Protein AF-A0A8X6HII5-F1 (afdb_monomer)

Mean predicted aligned error: 8.1 Å

pLDDT: mean 91.62, std 7.41, range [48.12, 97.88]

Sequence (306 aa):
MTSSKFKTIFLSLFEYYTPKIVLIKNIKVGILNRFVQLAIISYIIGYAIIYNKGYQDFSPIESSVTTKVKGVVFTNYSKNEFNDLVPDIDVYQRIWDTADYVVPPSENNAFFVVTNIVITSNQTQGKCPEDLTVPGAKCISNIDCQQGLPLITGNGVLTGNCVKSDVNTSVKVCEIRGWCPVERDVNPLKNNKPLLSATKKFTVLIKNFVDFPKFKIRRRNIPNFKDPNYLKRCNYHPVNNPLCPIFVLEDIVPGNYEEIAVKGATVAIVIDWQCNFDLSESKCYPTYSFRRLDENSLISPGLNFR

InterPro domains:
  IPR001429 P2X purinoreceptor [PR01307] (94-102)
  IPR001429 P2X purinoreceptor [PR01307] (172-183)
  IPR001429 P2X purinoreceptor [PR01307] (257-269)
  IPR001429 P2X purinoreceptor [PR01307] (301-306)
  IPR001429 P2X purinoreceptor [TIGR00863] (2-306)
  IPR027309 P2X purinoreceptor extracellular domain superfamily [G3DSA:2.60.490.10] (59-306)
  IPR059116 ATP P2X receptor-like [PF00864] (14-306)
  IPR059116 ATP P2X receptor-like [PTHR10125] (6-306)

Radius of gyration: 34.74 Å; Cα contacts (8 Å, |Δi|>4): 492; chains: 1; bounding box: 70×56×108 Å

Nearest PDB structures (foldseek):
  5f1c-assembly1_A  TM=9.682E-01  e=8.179E-33  Amblyomma maculatum
  4dw1-assembly1_A  TM=9.239E-01  e=6.047E-27  Danio rerio
  8jv5-assembly1_C  TM=9.047E-01  e=4.496E-27  Danio rerio
  9b73-assembly1_A  TM=9.095E-01  e=9.890E-25  Homo sapiens
  9ik1-assembly1_B  TM=8.698E-01  e=6.649E-23  Homo sapiens

Foldseek 3Di:
DPPVVVVVVVVVVVDDDDDDDDDDPDPVVVVVVVVVVVVVVCCCVVPVCPVVVVVDDAFDKDKFKWKDKWDKDAQDDDPVFFDPQQPDCVVLGGMDTLVRQWPPNTDGLDTGGQQADFDDPDWDFDKDQKDPVQPQFFDDALVSFDAQPARPPTFAGFHSGWAADPRHRVTITTIGGHTPPDTDPDGGGPPLFGSNNVLQQMKMQMWMKMARPVVRDIDILQQPPDDPCCLVPDEDDVPPHQSHRIYRNNVQDPDDPGNCSSQAFDKDKDWDFDDDVVDDPNPTHTGIDMDTPDDCDPPSRHDDDD

Secondary structure (DSSP, 8-state):
--HHHHHHHHHHTT------------HHHHHHHHHHHHHHHHIIIIIIIIIT-TTS-----EEEEEEEEE--EE----GGGB-TT-S-SGGGSSEE-HHHHSSSS-BTTB----SS----TT-EEEEEEPPTTSTT-B-SSGGGS-TT-B-TTSSEEEEEEEEE-SS-TTSEEEEEEEEESPP--S-SBSTT--TTGGGGG-EEEEEEEEEETTTTEEEESS-TTS-TTHHHH---BTTTBTT--EEEHHHHS-S-HHHHHHH---EEEEEE----TTS-GGG---EEEEEE-S---SSS-S----

Solvent-accessible surface area (backbone atoms only — not comparable to full-atom values): 18404 Å² total; per-residue (Å²): 134,63,70,65,56,54,52,53,54,56,50,59,74,71,63,80,92,73,85,89,82,82,86,80,94,46,70,70,63,50,52,51,52,52,50,52,50,50,52,52,49,47,43,46,49,51,44,46,33,59,70,68,40,61,82,58,87,86,61,69,76,48,76,49,56,49,75,47,71,49,57,72,45,70,36,85,73,61,77,86,46,38,33,89,84,59,89,66,65,69,81,63,54,40,78,44,41,54,83,74,35,25,65,63,87,75,49,87,81,51,80,43,73,61,27,47,77,79,85,71,78,85,58,40,85,42,73,36,47,41,58,81,85,34,88,82,24,63,33,93,43,39,82,68,26,54,59,74,43,66,43,91,86,52,76,34,27,27,64,30,42,50,36,60,27,90,89,46,75,92,43,37,11,24,25,21,43,31,57,22,68,61,74,73,96,55,68,56,34,51,91,73,45,27,70,40,63,68,51,44,75,19,35,35,37,53,49,42,39,38,36,28,69,82,78,72,46,76,50,53,55,72,63,86,91,56,60,93,64,44,81,78,73,51,54,46,33,89,81,90,28,56,65,38,53,27,38,42,45,47,82,55,46,82,71,64,59,60,68,38,29,51,48,28,72,47,70,46,80,45,78,44,75,84,63,61,76,93,46,65,70,91,73,59,60,58,47,80,49,64,42,67,72,61,66,87,43,95,72,76,54,45,49,86,87,134

Structure (mmCIF, N/CA/C/O backbone):
data_AF-A0A8X6HII5-F1
#
_entry.id   AF-A0A8X6HII5-F1
#
loop_
_atom_site.group_PDB
_atom_site.id
_atom_site.type_symbol
_atom_site.label_atom_id
_atom_site.label_alt_id
_atom_site.label_comp_id
_atom_site.label_asym_id
_atom_site.label_entity_id
_atom_site.label_seq_id
_atom_site.pdbx_PDB_ins_code
_atom_site.Cartn_x
_atom_site.Cartn_y
_atom_site.Cartn_z
_atom_site.occupancy
_atom_site.B_iso_or_equiv
_atom_site.auth_seq_id
_atom_site.auth_comp_id
_atom_site.auth_asym_id
_atom_site.auth_atom_id
_atom_site.pdbx_PDB_model_num
ATOM 1 N N . MET A 1 1 ? -4.052 -41.306 79.353 1.00 48.12 1 MET A N 1
ATOM 2 C CA . MET A 1 1 ? -3.467 -39.969 79.060 1.00 48.12 1 MET A CA 1
ATOM 3 C C . MET A 1 1 ? -3.543 -39.560 77.571 1.00 48.12 1 MET A C 1
ATOM 5 O O . MET A 1 1 ? -2.835 -38.647 77.167 1.00 48.12 1 MET A O 1
ATOM 9 N N . THR A 1 2 ? -4.415 -40.158 76.744 1.00 54.88 2 THR A N 1
ATOM 10 C CA . THR A 1 2 ? -4.484 -39.919 75.279 1.00 54.88 2 THR A CA 1
ATOM 11 C C . THR A 1 2 ? -5.673 -39.052 74.825 1.00 54.88 2 THR A C 1
ATOM 13 O O . THR A 1 2 ? -5.536 -38.295 73.872 1.00 54.88 2 THR A O 1
ATOM 16 N N . SER A 1 3 ? -6.805 -39.066 75.542 1.00 56.03 3 SER A N 1
ATOM 17 C CA . SER A 1 3 ? -8.012 -38.283 75.193 1.00 56.03 3 SER A CA 1
ATOM 18 C C . SER A 1 3 ? -7.843 -36.758 75.355 1.00 56.03 3 SER A C 1
ATOM 20 O O . SER A 1 3 ? -8.310 -35.984 74.523 1.00 56.03 3 SER A O 1
ATOM 22 N N . SER A 1 4 ? -7.105 -36.311 76.378 1.00 58.78 4 SER A N 1
ATOM 23 C CA . SER A 1 4 ? -6.858 -34.881 76.624 1.00 58.78 4 SER A CA 1
ATOM 24 C C . SER A 1 4 ? -5.978 -34.243 75.544 1.00 58.78 4 SER A C 1
ATOM 26 O O . SER A 1 4 ? -6.314 -33.164 75.070 1.00 58.78 4 SER A O 1
ATOM 28 N N . LYS A 1 5 ? -4.914 -34.926 75.092 1.00 57.88 5 LYS A N 1
ATOM 29 C CA . LYS A 1 5 ? -4.023 -34.406 74.041 1.00 57.88 5 LYS A CA 1
ATOM 30 C C . LYS A 1 5 ? -4.740 -34.267 72.700 1.00 57.88 5 LYS A C 1
ATOM 32 O O . LYS A 1 5 ? -4.536 -33.278 72.011 1.00 57.88 5 LYS A O 1
ATOM 37 N N . PHE A 1 6 ? -5.619 -35.211 72.365 1.00 60.69 6 PHE A N 1
ATOM 38 C CA . PHE A 1 6 ? -6.419 -35.145 71.141 1.00 60.69 6 PHE A CA 1
ATOM 39 C C . PHE A 1 6 ? -7.393 -33.959 71.163 1.00 60.69 6 PHE A C 1
ATOM 41 O O . PHE A 1 6 ? -7.549 -33.271 70.163 1.00 60.69 6 PHE A O 1
ATOM 48 N N . LYS A 1 7 ? -7.983 -33.662 72.328 1.00 63.09 7 LYS A N 1
ATOM 49 C CA . LYS A 1 7 ? -8.865 -32.505 72.528 1.00 63.09 7 LYS A CA 1
ATOM 50 C C . LYS A 1 7 ? -8.110 -31.173 72.434 1.00 63.09 7 LYS A C 1
ATOM 52 O O . LYS A 1 7 ? -8.626 -30.235 71.843 1.00 63.09 7 LYS A O 1
ATOM 57 N N . THR A 1 8 ? -6.885 -31.096 72.958 1.00 67.62 8 THR A N 1
ATOM 58 C CA . THR A 1 8 ? -6.027 -29.903 72.846 1.00 67.62 8 THR A CA 1
ATOM 59 C C . THR A 1 8 ? -5.539 -29.679 71.412 1.00 67.62 8 THR A C 1
ATOM 61 O O . THR A 1 8 ? -5.585 -28.554 70.932 1.00 67.62 8 THR A O 1
ATOM 64 N N . ILE A 1 9 ? -5.154 -30.744 70.698 1.00 74.00 9 ILE A N 1
ATOM 65 C CA . ILE A 1 9 ? -4.784 -30.685 69.272 1.00 74.00 9 ILE A CA 1
ATOM 66 C C . ILE A 1 9 ? -5.989 -30.264 68.419 1.00 74.00 9 ILE A C 1
ATOM 68 O O . ILE A 1 9 ? -5.868 -29.421 67.532 1.00 74.00 9 ILE A O 1
ATOM 72 N N . PHE A 1 10 ? -7.172 -30.803 68.725 1.00 73.31 10 PHE A N 1
ATOM 73 C CA . PHE A 1 10 ? -8.414 -30.425 68.060 1.00 73.31 10 PHE A CA 1
ATOM 74 C C . PHE A 1 10 ? -8.782 -28.959 68.316 1.00 73.31 10 PHE A C 1
ATOM 76 O O . PHE A 1 10 ? -9.229 -28.287 67.401 1.00 73.31 10 PHE A O 1
ATOM 83 N N . LEU A 1 11 ? -8.550 -28.432 69.521 1.00 75.38 11 LEU A N 1
ATOM 84 C CA . LEU A 1 11 ? -8.787 -27.018 69.831 1.00 75.38 11 LEU A CA 1
ATOM 85 C C . LEU A 1 11 ? -7.769 -26.090 69.157 1.00 75.38 11 LEU A C 1
ATOM 87 O O . LEU A 1 11 ? -8.172 -25.052 68.644 1.00 75.38 11 LEU A O 1
ATOM 91 N N . SER A 1 12 ? -6.494 -26.487 69.061 1.00 76.50 12 SER A N 1
ATOM 92 C CA . SER A 1 12 ? -5.481 -25.702 68.335 1.00 76.50 12 SER A CA 1
ATOM 93 C C . SER A 1 12 ? -5.760 -25.590 66.831 1.00 76.50 12 SER A C 1
ATOM 95 O O . SER A 1 12 ? -5.356 -24.620 66.202 1.00 76.50 12 SER A O 1
ATOM 97 N N . LEU A 1 13 ? -6.503 -26.543 66.253 1.00 81.06 13 LEU A N 1
ATOM 98 C CA . LEU A 1 13 ? -6.988 -26.484 64.866 1.00 81.06 13 LEU A CA 1
ATOM 99 C C . LEU A 1 13 ? -8.015 -25.360 64.634 1.00 81.06 13 LEU A C 1
ATOM 101 O O . LEU A 1 13 ? -8.210 -24.950 63.493 1.00 81.06 13 LEU A O 1
ATOM 105 N N . PHE A 1 14 ? -8.645 -24.854 65.700 1.00 85.75 14 PHE A N 1
ATOM 106 C CA . PHE A 1 14 ? -9.599 -23.740 65.662 1.00 85.75 14 PHE A CA 1
ATOM 107 C C . PHE A 1 14 ? -9.046 -22.463 66.317 1.00 85.75 14 PHE A C 1
ATOM 109 O O . PHE A 1 14 ? -9.811 -21.544 66.617 1.00 85.75 14 PHE A O 1
ATOM 116 N N . GLU A 1 15 ? -7.731 -22.373 66.539 1.00 88.12 15 GLU A N 1
ATOM 117 C CA . GLU A 1 15 ? -7.095 -21.136 66.995 1.00 88.12 15 GLU A CA 1
ATOM 118 C C . GLU A 1 15 ? -6.865 -20.175 65.822 1.00 88.12 15 GLU A C 1
ATOM 120 O O . GLU A 1 15 ? -6.248 -20.519 64.814 1.00 88.12 15 GLU A O 1
ATOM 125 N N . TYR A 1 16 ? -7.338 -18.935 65.970 1.00 87.75 16 TYR A N 1
ATOM 126 C CA . TYR A 1 16 ? -7.115 -17.855 65.011 1.00 87.75 16 TYR A CA 1
ATOM 127 C C . TYR A 1 16 ? -6.383 -16.702 65.694 1.00 87.75 16 TYR A C 1
ATOM 129 O O . TYR A 1 16 ? -6.921 -16.026 66.573 1.00 87.75 16 TYR A O 1
ATOM 137 N N . TYR A 1 17 ? -5.135 -16.481 65.289 1.00 86.81 17 TYR A N 1
ATOM 138 C CA . TYR A 1 17 ? -4.303 -15.406 65.814 1.00 86.81 17 TYR A CA 1
ATOM 139 C C . TYR A 1 17 ? -4.623 -14.085 65.105 1.00 86.81 17 TYR A C 1
ATOM 141 O O . TYR A 1 17 ? -4.446 -13.961 63.894 1.00 86.81 17 TYR A O 1
ATOM 149 N N . THR A 1 18 ? -5.038 -13.069 65.867 1.00 90.12 18 THR A N 1
ATOM 150 C CA . THR A 1 18 ? -5.218 -11.694 65.373 1.00 90.12 18 THR A CA 1
ATOM 151 C C . THR A 1 18 ? -4.119 -10.769 65.889 1.00 90.12 18 THR A C 1
ATOM 153 O O . THR A 1 18 ? -3.785 -10.833 67.078 1.00 90.12 18 THR A O 1
ATOM 156 N N . PRO A 1 19 ? -3.598 -9.847 65.062 1.00 91.06 19 PRO A N 1
ATOM 157 C CA . PRO A 1 19 ? -2.656 -8.841 65.530 1.00 91.06 19 PRO A CA 1
ATOM 158 C C . PRO A 1 19 ? -3.311 -7.923 66.573 1.00 91.06 19 PRO A C 1
ATOM 160 O O . PRO A 1 19 ? -4.454 -7.491 66.415 1.00 91.06 19 PRO A O 1
ATOM 163 N N . LYS A 1 20 ? -2.571 -7.583 67.636 1.00 89.62 20 LYS A N 1
ATOM 164 C CA . LYS A 1 20 ? -2.996 -6.546 68.585 1.00 89.62 20 LYS A CA 1
ATOM 165 C C . LYS A 1 20 ? -2.887 -5.181 67.905 1.00 89.62 20 LYS A C 1
ATOM 167 O O . LYS A 1 20 ? -1.790 -4.738 67.577 1.00 89.62 20 LYS A O 1
ATOM 172 N N . ILE A 1 21 ? -4.020 -4.518 67.703 1.00 90.38 21 ILE A N 1
ATOM 173 C CA . ILE A 1 21 ? -4.093 -3.171 67.127 1.00 90.38 21 ILE A CA 1
ATOM 174 C C . ILE A 1 21 ? -3.976 -2.097 68.218 1.00 90.38 21 ILE A C 1
ATOM 176 O O . ILE A 1 21 ? -4.590 -2.208 69.277 1.00 90.38 21 ILE A O 1
ATOM 180 N N . VAL A 1 22 ? -3.204 -1.038 67.955 1.00 88.69 22 VAL A N 1
ATOM 181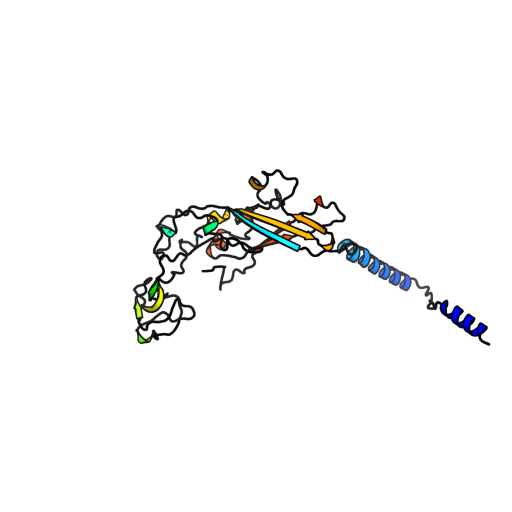 C CA . VAL A 1 22 ? -3.074 0.126 68.849 1.00 88.69 22 VAL A CA 1
ATOM 182 C C . VAL A 1 22 ? -3.819 1.313 68.241 1.00 88.69 22 VAL A C 1
ATOM 184 O O . VAL A 1 22 ? -3.554 1.706 67.106 1.00 88.69 22 VAL A O 1
ATOM 187 N N . LEU A 1 23 ? -4.755 1.897 68.993 1.00 87.88 23 LEU A N 1
ATOM 188 C CA . LEU A 1 23 ? -5.547 3.047 68.552 1.00 87.88 23 LEU A CA 1
ATOM 189 C C . LEU A 1 23 ? -4.851 4.364 68.929 1.00 87.88 23 LEU A C 1
ATOM 191 O O . LEU A 1 23 ? -4.855 4.765 70.092 1.00 87.88 23 LEU A O 1
ATOM 195 N N . ILE A 1 24 ? -4.312 5.076 67.939 1.00 89.69 24 ILE A N 1
ATOM 196 C CA . ILE A 1 24 ? -3.716 6.407 68.127 1.00 89.69 24 ILE A CA 1
ATOM 197 C C . ILE A 1 24 ? -4.784 7.482 67.866 1.00 89.69 24 ILE A C 1
ATOM 199 O O . ILE A 1 24 ? -5.244 7.652 66.738 1.00 89.69 24 ILE A O 1
ATOM 203 N N . LYS A 1 25 ? -5.175 8.242 68.898 1.00 90.25 25 LYS A N 1
ATOM 204 C CA . LYS A 1 25 ? -6.168 9.330 68.795 1.00 90.25 25 LYS A CA 1
ATOM 205 C C . LYS A 1 25 ? -5.497 10.669 68.456 1.00 90.25 25 LYS A C 1
ATOM 207 O O . LYS A 1 25 ? -5.295 11.502 69.333 1.00 90.25 25 LYS A O 1
ATOM 212 N N . ASN A 1 26 ? -5.138 10.877 67.186 1.00 94.44 26 ASN A N 1
ATOM 213 C CA . ASN A 1 26 ? -4.546 12.132 66.698 1.00 94.44 26 ASN A CA 1
ATOM 214 C C . ASN A 1 26 ? -5.232 12.612 65.405 1.00 94.44 26 ASN A C 1
ATOM 216 O O . ASN A 1 26 ? -5.284 11.877 64.419 1.00 94.44 26 ASN A O 1
ATOM 220 N N . ILE A 1 27 ? -5.717 13.861 65.396 1.00 93.56 27 ILE A N 1
ATOM 221 C CA . ILE A 1 27 ? -6.470 14.448 64.272 1.00 93.56 27 ILE A CA 1
ATOM 222 C C . ILE A 1 27 ? -5.622 14.535 62.993 1.00 93.56 27 ILE A C 1
ATOM 224 O O . ILE A 1 27 ? -6.098 14.151 61.928 1.00 93.56 27 ILE A O 1
ATOM 228 N N . LYS A 1 28 ? -4.358 14.979 63.075 1.00 93.94 28 LYS A N 1
ATOM 229 C CA . LYS A 1 28 ? -3.488 15.152 61.893 1.00 93.94 28 LYS A CA 1
ATOM 230 C C . LYS A 1 28 ? -3.195 13.816 61.208 1.00 93.94 28 LYS A C 1
ATOM 232 O O . LYS A 1 28 ? -3.309 13.704 59.991 1.00 93.94 28 LYS A O 1
ATOM 237 N N . VAL A 1 29 ? -2.868 12.795 62.003 1.00 93.69 29 VAL A N 1
ATOM 238 C CA . VAL A 1 29 ? -2.597 11.433 61.508 1.00 93.69 29 VAL A CA 1
ATOM 239 C C . VAL A 1 29 ? -3.869 10.801 60.936 1.00 93.69 29 VAL A C 1
ATOM 241 O O . VAL A 1 29 ? -3.820 10.161 59.888 1.00 93.69 29 VAL A O 1
ATOM 244 N N . GLY A 1 30 ? -5.020 11.024 61.579 1.00 94.06 30 GLY A N 1
ATOM 245 C CA . GLY A 1 30 ? -6.318 10.569 61.082 1.00 94.06 30 GLY A CA 1
ATOM 246 C C . GLY A 1 30 ? -6.679 11.170 59.722 1.00 94.06 30 GLY A C 1
ATOM 247 O O . GLY A 1 30 ? -7.054 10.426 58.817 1.00 94.06 30 GLY A O 1
ATOM 248 N N . ILE A 1 31 ? -6.516 12.489 59.555 1.00 95.62 31 ILE A N 1
ATOM 249 C CA . ILE A 1 31 ? -6.761 13.182 58.280 1.00 95.62 31 ILE A CA 1
ATOM 250 C C . ILE A 1 31 ? -5.824 12.656 57.191 1.00 95.62 31 ILE A C 1
ATOM 252 O O . ILE A 1 31 ? -6.301 12.307 56.114 1.00 95.62 31 ILE A O 1
ATOM 256 N N . LEU A 1 32 ? -4.521 12.534 57.472 1.00 95.75 32 LEU A N 1
ATOM 257 C CA . LEU A 1 32 ? -3.551 12.009 56.508 1.00 95.75 32 LEU A CA 1
ATOM 258 C C . LEU A 1 32 ? -3.916 10.589 56.054 1.00 95.75 32 LEU A C 1
ATOM 260 O O . LEU A 1 32 ? -3.959 10.320 54.857 1.00 95.75 32 LEU A O 1
ATOM 264 N N . ASN A 1 33 ? -4.236 9.695 56.993 1.00 95.25 33 ASN A N 1
ATOM 265 C CA . ASN A 1 33 ? -4.630 8.325 56.668 1.00 95.25 33 ASN A CA 1
ATOM 266 C C . ASN A 1 33 ? -5.912 8.288 55.819 1.00 95.25 33 ASN A C 1
ATOM 268 O O . ASN A 1 33 ? -5.959 7.596 54.807 1.00 95.25 33 ASN A O 1
ATOM 272 N N . ARG A 1 34 ? -6.945 9.067 56.176 1.00 96.69 34 ARG A N 1
ATOM 273 C CA . ARG A 1 34 ? -8.189 9.133 55.388 1.00 96.69 34 ARG A CA 1
ATOM 274 C C . ARG A 1 34 ? -7.979 9.737 54.005 1.00 96.69 34 ARG A C 1
ATOM 276 O O . ARG A 1 34 ? -8.572 9.245 53.051 1.00 96.69 34 ARG A O 1
ATOM 283 N N . PHE A 1 35 ? -7.119 10.742 53.880 1.00 97.50 35 PHE A N 1
ATOM 284 C CA . PHE A 1 35 ? -6.755 11.321 52.592 1.00 97.50 35 PHE A CA 1
ATOM 285 C C . PHE A 1 35 ? -6.039 10.303 51.698 1.00 97.50 35 PHE A C 1
ATOM 287 O O . PHE A 1 35 ? -6.451 10.103 50.560 1.00 97.50 35 PHE A O 1
ATOM 294 N N . VAL A 1 36 ? -5.024 9.606 52.221 1.00 97.75 36 VAL A N 1
ATOM 295 C CA . VAL A 1 36 ? -4.304 8.561 51.473 1.00 97.75 36 VAL A CA 1
ATOM 296 C C . VAL A 1 36 ? -5.250 7.428 51.074 1.00 97.75 36 VAL A C 1
ATOM 298 O O . VAL A 1 36 ? -5.239 7.004 49.923 1.00 97.75 36 VAL A O 1
ATOM 301 N N . GLN A 1 37 ? -6.119 6.977 51.984 1.00 96.62 37 GLN A N 1
ATOM 302 C CA . GLN A 1 37 ? -7.144 5.978 51.670 1.00 96.62 37 GLN A CA 1
ATOM 303 C C . GLN A 1 37 ? -8.066 6.445 50.540 1.00 96.62 37 GLN A C 1
ATOM 305 O O . GLN A 1 37 ? -8.292 5.692 49.598 1.00 96.62 37 GLN A O 1
ATOM 310 N N . LEU A 1 38 ? -8.568 7.683 50.598 1.00 97.62 38 LEU A N 1
ATOM 311 C CA . LEU A 1 38 ? -9.414 8.242 49.542 1.00 97.62 38 LEU A CA 1
ATOM 312 C C . LEU A 1 38 ? -8.672 8.370 48.210 1.00 97.62 38 LEU A C 1
ATOM 314 O O . LEU A 1 38 ? -9.263 8.064 47.182 1.00 97.62 38 LEU A O 1
ATOM 318 N N . ALA A 1 39 ? -7.399 8.767 48.217 1.00 97.75 39 ALA A N 1
ATOM 319 C CA . ALA A 1 39 ? -6.577 8.859 47.013 1.00 97.75 39 ALA A CA 1
ATOM 320 C C . ALA A 1 39 ? -6.334 7.482 46.370 1.00 97.75 39 ALA A C 1
ATOM 322 O O . ALA A 1 39 ? -6.429 7.334 45.154 1.00 97.75 39 ALA A O 1
ATOM 323 N N . ILE A 1 40 ? -6.069 6.452 47.180 1.00 97.88 40 ILE A N 1
ATOM 324 C CA . ILE A 1 40 ? -5.911 5.077 46.686 1.00 97.88 40 ILE A CA 1
ATOM 325 C C . ILE A 1 40 ? -7.241 4.559 46.130 1.00 97.88 40 ILE A C 1
ATOM 327 O O . ILE A 1 40 ? -7.274 4.008 45.033 1.00 97.88 40 ILE A O 1
ATOM 331 N N . ILE A 1 41 ? -8.347 4.756 46.854 1.00 97.62 41 ILE A N 1
ATOM 332 C CA . ILE A 1 41 ? -9.676 4.314 46.415 1.00 97.62 41 ILE A CA 1
ATOM 333 C C . ILE A 1 41 ? -10.087 5.030 45.125 1.00 97.62 41 ILE A C 1
ATOM 335 O O . ILE A 1 41 ? -10.577 4.380 44.204 1.00 97.62 41 ILE A O 1
ATOM 339 N N . SER A 1 42 ? -9.869 6.344 45.024 1.00 97.38 42 SER A N 1
ATOM 340 C CA . SER A 1 42 ? -10.207 7.110 43.822 1.00 97.38 42 SER A CA 1
ATOM 341 C C . SER A 1 42 ? -9.362 6.687 42.624 1.00 97.38 42 SER A C 1
ATOM 343 O O . SER A 1 42 ? -9.901 6.566 41.526 1.00 97.38 42 SER A O 1
ATOM 345 N N . TYR A 1 43 ? -8.079 6.380 42.825 1.00 97.12 43 TYR A N 1
ATOM 346 C CA . TYR A 1 43 ? -7.226 5.820 41.783 1.00 97.12 43 TYR A CA 1
ATOM 347 C C . TYR A 1 43 ? -7.710 4.434 41.333 1.00 97.12 43 TYR A C 1
ATOM 349 O O . TYR A 1 43 ? -7.905 4.209 40.139 1.00 97.12 43 TYR A O 1
ATOM 357 N N . ILE A 1 44 ? -7.963 3.511 42.268 1.00 97.25 44 ILE A N 1
ATOM 358 C CA . ILE A 1 44 ? -8.409 2.151 41.933 1.00 97.25 44 ILE A CA 1
ATOM 359 C C . ILE A 1 44 ? -9.760 2.192 41.210 1.00 97.25 44 ILE A C 1
ATOM 361 O O . ILE A 1 44 ? -9.900 1.613 40.136 1.00 97.25 44 ILE A O 1
ATOM 365 N N . ILE A 1 45 ? -10.754 2.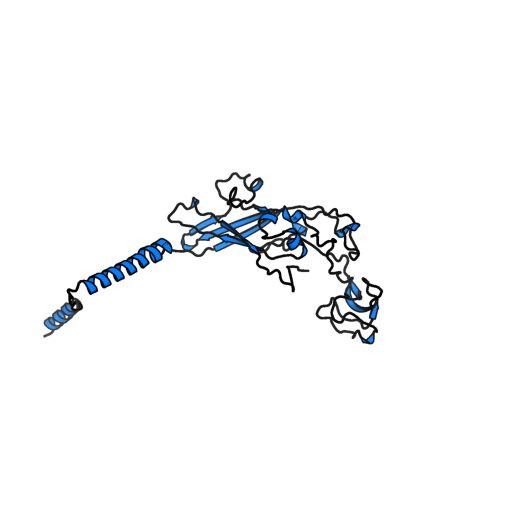890 41.761 1.00 97.00 45 ILE A N 1
ATOM 366 C CA . ILE A 1 45 ? -12.102 2.916 41.181 1.00 97.00 45 ILE A CA 1
ATOM 367 C C . ILE A 1 45 ? -12.127 3.759 39.902 1.00 97.00 45 ILE A C 1
ATOM 369 O O . ILE A 1 45 ? -12.610 3.299 38.871 1.00 97.00 45 ILE A O 1
ATOM 373 N N . GLY A 1 46 ? -11.602 4.983 39.945 1.00 96.62 46 GLY A N 1
ATOM 374 C CA . GLY A 1 46 ? -11.681 5.924 38.830 1.00 96.62 46 GLY A CA 1
ATOM 375 C C . GLY A 1 46 ? -10.779 5.541 37.662 1.00 96.62 46 GLY A C 1
ATOM 376 O O . GLY A 1 46 ? -11.238 5.471 36.523 1.00 96.62 46 GLY A O 1
ATOM 377 N N . TYR A 1 47 ? -9.502 5.271 37.930 1.00 96.12 47 TYR A N 1
ATOM 378 C CA . TYR A 1 47 ? -8.531 4.997 36.875 1.00 96.12 47 TYR A CA 1
ATOM 379 C C . TYR A 1 47 ? -8.479 3.509 36.504 1.00 96.12 47 TYR A C 1
ATOM 381 O O . TYR A 1 47 ? -8.687 3.154 35.345 1.00 96.12 47 TYR A O 1
ATOM 389 N N . ALA A 1 48 ? -8.233 2.619 37.469 1.00 96.00 48 ALA A N 1
ATOM 390 C CA . ALA A 1 48 ? -8.010 1.208 37.149 1.00 96.00 48 ALA A CA 1
ATOM 391 C C . ALA A 1 48 ? -9.300 0.480 36.726 1.00 96.00 48 ALA A C 1
ATOM 393 O O . ALA A 1 48 ? -9.299 -0.242 35.730 1.00 96.00 48 ALA A O 1
ATOM 394 N N . ILE A 1 49 ? -10.409 0.684 37.445 1.00 95.62 49 ILE A N 1
ATOM 395 C CA . ILE A 1 49 ? -11.680 0.012 37.149 1.00 95.62 49 ILE A CA 1
ATOM 396 C C . ILE A 1 49 ? -12.435 0.742 36.036 1.00 95.62 49 ILE A C 1
ATOM 398 O O . ILE A 1 49 ? -12.725 0.128 35.015 1.00 95.62 49 ILE A O 1
ATOM 402 N N . ILE A 1 50 ? -12.752 2.031 36.194 1.00 94.69 50 ILE A N 1
ATOM 403 C CA . ILE A 1 50 ? -13.621 2.741 35.240 1.00 94.69 50 ILE A CA 1
ATOM 404 C C . ILE A 1 50 ? -12.875 3.112 33.951 1.00 94.69 50 ILE A C 1
ATOM 406 O O . ILE A 1 50 ? -13.305 2.704 32.873 1.00 94.69 50 ILE A O 1
ATOM 410 N N . TYR A 1 51 ? -11.772 3.867 34.039 1.00 94.50 51 TYR A N 1
ATOM 411 C CA . TYR A 1 51 ? -11.081 4.393 32.852 1.00 94.50 51 TYR A CA 1
ATOM 412 C C . TYR A 1 51 ? -10.426 3.288 32.009 1.00 94.50 51 TYR A C 1
ATOM 414 O O . TYR A 1 51 ? -10.684 3.195 30.811 1.00 94.50 51 TYR A O 1
ATOM 422 N N . ASN A 1 52 ? -9.652 2.399 32.638 1.00 93.62 52 ASN A N 1
ATOM 423 C CA . ASN A 1 52 ? -9.018 1.264 31.953 1.00 93.62 52 ASN A CA 1
ATOM 424 C C . ASN A 1 52 ? -9.956 0.062 31.754 1.00 93.62 52 ASN A C 1
ATOM 426 O O . ASN A 1 52 ? -9.524 -0.965 31.237 1.00 93.62 52 ASN A O 1
ATOM 430 N N . LYS A 1 53 ? -11.228 0.171 32.167 1.00 94.62 53 LYS A N 1
ATOM 431 C CA . LYS A 1 53 ? -12.223 -0.909 32.111 1.00 94.62 53 LYS A CA 1
ATOM 432 C C . LYS A 1 53 ? -11.725 -2.213 32.745 1.00 94.62 53 LYS A C 1
ATOM 434 O O . LYS A 1 53 ? -11.997 -3.291 32.233 1.00 94.62 53 LYS A O 1
ATOM 439 N N . GLY A 1 54 ? -11.029 -2.137 33.882 1.00 93.44 54 GLY A N 1
ATOM 440 C CA . GLY A 1 54 ? -10.492 -3.312 34.584 1.00 93.44 54 GLY A CA 1
ATOM 441 C C . GLY A 1 54 ? -11.552 -4.294 35.106 1.00 93.44 54 GLY A C 1
ATOM 442 O O . GLY A 1 54 ? -11.204 -5.376 35.563 1.00 93.44 54 GLY A O 1
ATOM 443 N N . TYR A 1 55 ? -12.837 -3.929 35.045 1.00 93.56 55 TYR A N 1
ATOM 444 C CA . TYR A 1 55 ? -13.959 -4.841 35.294 1.00 93.56 55 TYR A CA 1
ATOM 445 C C . TYR A 1 55 ? -14.314 -5.719 34.082 1.00 93.56 55 TYR A C 1
ATOM 447 O O . TYR A 1 55 ? -15.116 -6.638 34.228 1.00 93.56 55 TYR A O 1
ATOM 455 N N . GLN A 1 56 ? -13.766 -5.424 32.899 1.00 94.81 56 GLN A N 1
ATOM 456 C CA . GLN A 1 56 ? -14.016 -6.170 31.673 1.00 94.81 56 GLN A CA 1
ATOM 457 C C . GLN A 1 56 ? -12.901 -7.171 31.402 1.00 94.81 56 GLN A C 1
ATOM 459 O O . GLN A 1 56 ? -11.719 -6.923 31.639 1.00 94.81 56 GLN A O 1
ATOM 464 N N . ASP A 1 57 ? -13.302 -8.293 30.823 1.00 93.69 57 ASP A N 1
ATOM 465 C CA . ASP A 1 57 ? -12.384 -9.218 30.188 1.00 93.69 57 ASP A CA 1
ATOM 466 C C . ASP A 1 57 ? -12.085 -8.767 28.754 1.00 93.69 57 ASP A C 1
ATOM 468 O O . ASP A 1 57 ? -12.968 -8.280 28.049 1.00 93.69 57 ASP A O 1
ATOM 472 N N . PHE A 1 58 ? -10.855 -8.993 28.288 1.00 93.81 58 PHE A N 1
ATOM 473 C CA . PHE A 1 58 ? -10.448 -8.714 26.908 1.00 93.81 58 PHE A CA 1
ATOM 474 C C . PHE A 1 58 ? -10.202 -10.010 26.130 1.00 93.81 58 PHE A C 1
ATOM 476 O O . PHE A 1 58 ? -9.766 -11.019 26.693 1.00 93.81 58 PHE A O 1
ATOM 483 N N . SER A 1 59 ? -10.480 -9.979 24.825 1.00 93.25 59 SER A N 1
ATOM 484 C CA . SER A 1 59 ? -10.173 -11.062 23.886 1.00 93.25 59 SER A CA 1
ATOM 485 C C . SER A 1 59 ? -9.190 -10.556 22.836 1.00 93.25 59 SER A C 1
ATOM 487 O O . SER A 1 59 ? -9.407 -9.459 22.316 1.00 93.25 59 SER A O 1
ATOM 489 N N . PRO A 1 60 ? -8.172 -11.348 22.455 1.00 93.06 60 PRO A N 1
ATOM 490 C CA . PRO A 1 60 ? -7.478 -11.104 21.200 1.00 93.06 60 PRO A CA 1
ATOM 491 C C . PRO A 1 60 ? -8.458 -11.267 20.031 1.00 93.06 60 PRO A C 1
ATOM 493 O O . PRO A 1 60 ? -9.509 -11.909 20.170 1.00 93.06 60 PRO A O 1
ATOM 496 N N . ILE A 1 61 ? -8.104 -10.672 18.896 1.00 94.00 61 ILE A N 1
ATOM 497 C CA . ILE A 1 61 ? -8.890 -10.718 17.666 1.00 94.00 61 ILE A CA 1
ATOM 498 C C . ILE A 1 61 ? -8.173 -11.585 16.632 1.00 94.00 61 ILE A C 1
ATOM 500 O O . ILE A 1 61 ? -6.978 -11.417 16.388 1.00 94.00 61 ILE A O 1
ATOM 504 N N . GLU A 1 62 ? -8.906 -12.502 16.013 1.00 95.31 62 GLU A N 1
ATOM 505 C CA . GLU A 1 62 ? -8.452 -13.230 14.830 1.00 95.31 62 GLU A CA 1
ATOM 506 C C . GLU A 1 62 ? -9.087 -12.577 13.605 1.00 95.31 62 GLU A C 1
ATOM 508 O O . GLU A 1 62 ? -10.298 -12.373 13.570 1.00 95.31 62 GLU A O 1
ATOM 513 N N . SER A 1 63 ? -8.282 -12.203 12.610 1.00 95.50 63 SER A N 1
ATOM 514 C CA . SER A 1 63 ? -8.733 -11.397 11.472 1.00 95.50 63 SER A CA 1
ATOM 515 C C . SER A 1 63 ? -8.414 -12.076 10.147 1.00 95.50 63 SER A C 1
ATOM 517 O O . SER A 1 63 ? -7.338 -12.641 9.962 1.00 95.50 63 SER A O 1
ATOM 519 N N . SER A 1 64 ? -9.347 -11.976 9.203 1.00 95.06 64 SER A N 1
ATOM 520 C CA . SER A 1 64 ? -9.160 -12.366 7.809 1.00 95.06 64 SER A CA 1
ATOM 521 C C . SER A 1 64 ? -9.571 -11.211 6.902 1.00 95.06 64 SER A C 1
ATOM 523 O O . SER A 1 64 ? -10.651 -10.628 7.063 1.00 95.06 64 SER A O 1
ATOM 525 N N . VAL A 1 65 ? -8.703 -10.859 5.953 1.00 96.50 65 VAL A N 1
ATOM 526 C CA . VAL A 1 65 ? -8.921 -9.762 5.007 1.00 96.50 65 VAL A CA 1
ATOM 527 C C . VAL A 1 65 ? -8.834 -10.290 3.583 1.00 96.50 65 VAL A C 1
ATOM 529 O O . VAL A 1 65 ? -7.915 -11.021 3.232 1.00 96.50 65 VAL A O 1
ATOM 532 N N . THR A 1 66 ? -9.786 -9.883 2.747 1.00 95.25 66 THR A N 1
ATOM 533 C CA . THR A 1 66 ? -9.714 -10.067 1.294 1.00 95.25 66 THR A CA 1
ATOM 534 C C . THR A 1 66 ? -9.999 -8.747 0.599 1.00 95.25 66 THR A C 1
ATOM 536 O O . THR A 1 66 ? -10.869 -7.981 1.024 1.00 95.25 66 THR A O 1
ATOM 539 N N . THR A 1 67 ? -9.270 -8.478 -0.475 1.00 96.06 67 THR A N 1
ATOM 540 C CA . THR A 1 67 ? -9.347 -7.224 -1.222 1.00 96.06 67 THR A CA 1
ATOM 541 C C . THR A 1 67 ? -9.788 -7.493 -2.655 1.00 96.06 67 THR A C 1
ATOM 543 O O . THR A 1 67 ? -9.608 -8.580 -3.205 1.00 96.06 67 THR A O 1
ATOM 546 N N . LYS A 1 68 ? -10.461 -6.519 -3.263 1.00 95.50 68 LYS A N 1
ATOM 547 C CA . LYS A 1 68 ? -10.785 -6.537 -4.691 1.00 95.50 68 LYS A CA 1
ATOM 548 C C . LYS A 1 68 ? -10.724 -5.118 -5.222 1.00 95.50 68 LYS A C 1
ATOM 550 O O . LYS A 1 68 ? -11.583 -4.303 -4.886 1.00 95.50 68 LYS A O 1
ATOM 555 N N . VAL A 1 69 ? -9.732 -4.853 -6.059 1.00 96.69 69 VAL A N 1
ATOM 556 C CA . VAL A 1 69 ? -9.592 -3.578 -6.764 1.00 96.69 69 VAL A CA 1
ATOM 557 C C . VAL A 1 69 ? -10.488 -3.582 -8.004 1.00 96.69 69 VAL A C 1
ATOM 559 O O . VAL A 1 69 ? -10.733 -4.631 -8.603 1.00 96.69 69 VAL A O 1
ATOM 562 N N . LYS A 1 70 ? -11.021 -2.417 -8.370 1.00 95.94 70 LYS A N 1
ATOM 563 C CA . LYS A 1 70 ? -11.787 -2.182 -9.593 1.00 95.94 70 LYS A CA 1
ATOM 564 C C . LYS A 1 70 ? -11.412 -0.843 -10.207 1.00 95.94 70 LYS A C 1
ATOM 566 O O . LYS A 1 70 ? -11.401 0.181 -9.523 1.00 95.94 70 LYS A O 1
ATOM 571 N N . GLY A 1 71 ? -11.194 -0.869 -11.509 1.00 96.06 71 GLY A N 1
ATOM 572 C CA . GLY A 1 71 ? -10.814 0.278 -12.311 1.00 96.06 71 GLY A CA 1
ATOM 573 C C . GLY A 1 71 ? -10.429 -0.184 -13.707 1.00 96.06 71 GLY A C 1
ATOM 574 O O . GLY A 1 71 ? -10.072 -1.342 -13.905 1.00 96.06 71 GLY A O 1
ATOM 575 N N . VAL A 1 72 ? -10.560 0.715 -14.671 1.00 97.00 72 VAL A N 1
ATOM 576 C CA . VAL A 1 72 ? -10.007 0.555 -16.015 1.00 97.00 72 VAL A CA 1
ATOM 577 C C . VAL A 1 72 ? -9.502 1.916 -16.456 1.00 97.00 72 VAL A C 1
ATOM 579 O O . VAL A 1 72 ? -10.109 2.942 -16.132 1.00 97.00 72 VAL A O 1
ATOM 582 N N . VAL A 1 73 ? -8.390 1.942 -17.177 1.00 96.25 73 VAL A N 1
ATOM 583 C CA . VAL A 1 73 ? -7.847 3.175 -17.748 1.00 96.25 73 VAL A CA 1
ATOM 584 C C . VAL A 1 73 ? -7.368 2.915 -19.163 1.00 96.25 73 VAL A C 1
ATOM 586 O O . VAL A 1 73 ? -6.785 1.878 -19.450 1.00 96.25 73 VAL A O 1
ATOM 589 N N . PHE A 1 74 ? -7.625 3.868 -20.050 1.00 95.31 74 PHE A N 1
ATOM 590 C CA . PHE A 1 74 ? -7.045 3.896 -21.382 1.00 95.31 74 PHE A CA 1
ATOM 591 C C . PHE A 1 74 ? -5.994 5.003 -21.431 1.00 95.31 74 PHE A C 1
ATOM 593 O O . PHE A 1 74 ? -6.300 6.162 -21.144 1.00 95.31 74 PHE A O 1
ATOM 600 N N . THR A 1 75 ? -4.757 4.650 -21.760 1.00 93.75 75 THR A N 1
ATOM 601 C CA . THR A 1 75 ? -3.617 5.572 -21.772 1.00 93.75 75 THR A CA 1
ATOM 602 C C . THR A 1 75 ? -3.397 6.124 -23.177 1.00 93.75 75 THR A C 1
ATOM 604 O O . THR A 1 75 ? -2.628 5.584 -23.960 1.00 93.75 75 THR A O 1
ATOM 607 N N . ASN A 1 76 ? -4.076 7.221 -23.513 1.00 91.44 76 ASN A N 1
ATOM 608 C CA . ASN A 1 76 ? -3.964 7.870 -24.824 1.00 91.44 76 ASN A CA 1
ATOM 609 C C . ASN A 1 76 ? -3.216 9.205 -24.732 1.00 91.44 76 ASN A C 1
ATOM 611 O O . ASN A 1 76 ? -3.816 10.275 -24.834 1.00 91.44 76 ASN A O 1
ATOM 615 N N . TYR A 1 77 ? -1.913 9.131 -24.470 1.00 90.94 77 TYR A N 1
ATOM 616 C CA . TYR A 1 77 ? -1.038 10.303 -24.393 1.00 90.94 77 TYR A CA 1
ATOM 617 C C . TYR A 1 77 ? -0.446 10.643 -25.762 1.00 90.94 77 TYR A C 1
ATOM 619 O O . TYR A 1 77 ? -0.175 9.753 -26.572 1.00 90.94 77 TYR A O 1
ATOM 627 N N . SER A 1 78 ? -0.204 11.932 -26.014 1.00 90.25 78 SER A N 1
ATOM 628 C CA . SER A 1 78 ? 0.463 12.369 -27.243 1.00 90.25 78 SER A CA 1
ATOM 629 C C . SER A 1 78 ? 1.924 11.915 -27.260 1.00 90.25 78 SER A C 1
ATOM 631 O O . SER A 1 78 ? 2.584 11.899 -26.223 1.00 90.25 78 SER A O 1
ATOM 633 N N . LYS A 1 79 ? 2.480 11.620 -28.444 1.00 87.88 79 LYS A N 1
ATOM 634 C CA . LYS A 1 79 ? 3.895 11.223 -28.596 1.00 87.88 79 LYS A CA 1
ATOM 635 C C . LYS A 1 79 ? 4.864 12.236 -27.972 1.00 87.88 79 LYS A C 1
ATOM 637 O O . LYS A 1 79 ? 5.879 11.845 -27.414 1.00 87.88 79 LYS A O 1
ATOM 642 N N . ASN A 1 80 ? 4.515 13.523 -27.993 1.00 89.06 80 ASN A N 1
ATOM 643 C CA . ASN A 1 80 ? 5.342 14.588 -27.418 1.00 89.06 80 ASN A CA 1
ATOM 644 C C . ASN A 1 80 ? 5.411 14.549 -25.882 1.00 89.06 80 ASN A C 1
ATOM 646 O O . ASN A 1 80 ? 6.319 15.147 -25.306 1.00 89.06 80 ASN A O 1
ATOM 650 N N . GLU A 1 81 ? 4.459 13.884 -25.223 1.00 91.12 81 GLU A N 1
ATOM 651 C CA . GLU A 1 81 ? 4.431 13.729 -23.766 1.00 91.12 81 GLU A CA 1
ATOM 652 C C . GLU A 1 81 ? 5.345 12.601 -23.284 1.00 91.12 81 GLU A C 1
ATOM 654 O O . GLU A 1 81 ? 5.732 12.606 -22.117 1.00 91.12 81 GLU A O 1
ATOM 659 N N . PHE A 1 82 ? 5.721 11.667 -24.159 1.00 92.12 82 PHE A N 1
ATOM 660 C CA . PHE A 1 82 ? 6.655 10.599 -23.823 1.00 92.12 82 PHE A CA 1
ATOM 661 C C . PHE A 1 82 ? 8.098 11.098 -23.807 1.00 92.12 82 PHE A C 1
ATOM 663 O O . PHE A 1 82 ? 8.463 12.073 -24.474 1.00 92.12 82 PHE A O 1
ATOM 670 N N . ASN A 1 83 ? 8.922 10.431 -23.007 1.00 90.19 83 ASN A N 1
ATOM 671 C CA . ASN A 1 83 ? 10.358 10.641 -22.978 1.00 90.19 83 ASN A CA 1
ATOM 672 C C . ASN A 1 83 ? 10.990 10.117 -24.277 1.00 90.19 83 ASN A C 1
ATOM 674 O O . ASN A 1 83 ? 10.671 9.019 -24.725 1.00 90.19 83 ASN A O 1
ATOM 678 N N . ASP A 1 84 ? 11.907 10.889 -24.862 1.00 87.81 84 ASP A N 1
ATOM 679 C CA . ASP A 1 84 ? 12.529 10.578 -26.158 1.00 87.81 84 ASP A CA 1
ATOM 680 C C . ASP A 1 84 ? 13.392 9.300 -26.101 1.00 87.81 84 ASP A C 1
ATOM 682 O O . ASP A 1 84 ? 13.733 8.717 -27.128 1.00 87.81 84 ASP A O 1
ATOM 686 N N . LEU A 1 85 ? 13.735 8.849 -24.889 1.00 85.75 85 LEU A N 1
ATOM 687 C CA . LEU A 1 85 ? 14.484 7.620 -24.636 1.00 85.75 85 LEU A CA 1
ATOM 688 C C . LEU A 1 85 ? 13.623 6.349 -24.682 1.00 85.75 85 LEU A C 1
ATOM 690 O O . LEU A 1 85 ? 14.184 5.250 -24.706 1.00 85.75 85 LEU A O 1
ATOM 694 N N . VAL A 1 86 ? 12.293 6.481 -24.710 1.00 87.31 86 VAL A N 1
ATOM 695 C CA . VAL A 1 86 ? 11.350 5.358 -24.784 1.00 87.31 86 VAL A CA 1
ATOM 696 C C . VAL A 1 86 ? 11.254 4.874 -26.238 1.00 87.31 86 VAL A C 1
ATOM 698 O O . VAL A 1 86 ? 10.796 5.628 -27.095 1.00 87.31 86 VAL A O 1
ATOM 701 N N . PRO A 1 87 ? 11.677 3.634 -26.548 1.00 81.56 87 PRO A N 1
ATOM 702 C CA . PRO A 1 87 ? 11.774 3.168 -27.931 1.00 81.56 87 PRO A CA 1
ATOM 703 C C . PRO A 1 87 ? 10.420 2.792 -28.551 1.00 81.56 87 PRO A C 1
ATOM 705 O O . PRO A 1 87 ? 10.233 2.978 -29.750 1.00 81.56 87 PRO A O 1
ATOM 708 N N . ASP A 1 88 ? 9.485 2.271 -27.752 1.00 85.50 88 ASP A N 1
ATOM 709 C CA . ASP A 1 88 ? 8.191 1.764 -28.217 1.00 85.50 88 ASP A CA 1
ATOM 710 C C . ASP A 1 88 ? 7.052 2.403 -27.413 1.00 85.50 88 ASP A C 1
ATOM 712 O O . ASP A 1 88 ? 6.786 2.036 -26.268 1.00 85.50 88 ASP A O 1
ATOM 716 N N . ILE A 1 89 ? 6.417 3.417 -28.004 1.00 88.56 89 ILE A N 1
ATOM 717 C CA . ILE A 1 89 ? 5.320 4.175 -27.384 1.00 88.56 89 ILE A CA 1
ATOM 718 C C . ILE A 1 89 ? 3.996 3.406 -27.483 1.00 88.56 89 ILE A C 1
ATOM 720 O O . ILE A 1 89 ? 3.140 3.533 -26.605 1.00 88.56 89 ILE A O 1
ATOM 724 N N . ASP A 1 90 ? 3.826 2.591 -28.524 1.00 88.75 90 ASP A N 1
ATOM 725 C CA . ASP A 1 90 ? 2.546 1.962 -28.848 1.00 88.75 90 ASP A CA 1
ATOM 726 C C . ASP A 1 90 ? 2.158 0.925 -27.780 1.00 88.75 90 ASP A C 1
ATOM 728 O O . ASP A 1 90 ? 0.984 0.779 -27.443 1.00 88.75 90 ASP A O 1
ATOM 732 N N . VAL A 1 91 ? 3.147 0.291 -27.139 1.00 91.12 91 VAL A N 1
ATOM 733 C CA . VAL A 1 91 ? 2.939 -0.632 -26.006 1.00 91.12 91 VAL A CA 1
ATOM 734 C C . VAL A 1 91 ? 2.306 0.063 -24.795 1.00 91.12 91 VAL A C 1
ATOM 736 O O . VAL A 1 91 ? 1.555 -0.561 -24.040 1.00 91.12 91 VAL A O 1
ATOM 739 N N . TYR A 1 92 ? 2.561 1.360 -24.615 1.00 92.50 92 TYR A N 1
ATOM 740 C CA . TYR A 1 92 ? 1.952 2.149 -23.548 1.00 92.50 92 TYR A CA 1
ATOM 741 C C . TYR A 1 92 ? 0.560 2.657 -23.915 1.00 92.50 92 TYR A C 1
ATOM 743 O O . TYR A 1 92 ? -0.170 3.050 -23.010 1.00 92.50 92 TYR A O 1
ATOM 751 N N . GLN A 1 93 ? 0.166 2.654 -25.191 1.00 91.62 93 GLN A N 1
ATOM 752 C CA . GLN A 1 93 ? -1.142 3.127 -25.649 1.00 91.62 93 GLN A CA 1
ATOM 753 C C . GLN A 1 93 ? -2.175 1.999 -25.689 1.00 91.62 93 GLN A C 1
ATOM 755 O O . GLN A 1 93 ? -2.587 1.525 -26.747 1.00 91.62 93 GLN A O 1
ATOM 760 N N . ARG A 1 94 ? -2.615 1.556 -24.509 1.00 93.94 94 ARG A N 1
ATOM 761 C CA . ARG A 1 94 ? -3.547 0.432 -24.372 1.00 93.94 94 ARG A CA 1
ATOM 762 C C . ARG A 1 94 ? -4.538 0.624 -23.234 1.00 93.94 94 ARG A C 1
ATOM 764 O O . ARG A 1 94 ? -4.468 1.579 -22.461 1.00 93.94 94 ARG A O 1
ATOM 771 N N . ILE A 1 95 ? -5.514 -0.275 -23.178 1.00 96.12 95 ILE A N 1
ATOM 772 C CA . ILE A 1 95 ? -6.405 -0.391 -22.027 1.00 96.12 95 ILE A CA 1
ATOM 773 C C . ILE A 1 95 ? -5.663 -1.189 -20.961 1.00 96.12 95 ILE A C 1
ATOM 775 O O . ILE A 1 95 ? -5.063 -2.213 -21.270 1.00 96.12 95 ILE A O 1
ATOM 779 N N . TRP A 1 96 ? -5.725 -0.697 -19.732 1.00 96.81 96 TRP A N 1
ATOM 780 C CA . TRP A 1 96 ? -5.205 -1.344 -18.542 1.00 96.81 96 TRP A CA 1
ATOM 781 C C . TRP A 1 96 ? -6.370 -1.702 -17.637 1.00 96.81 96 TRP A C 1
ATOM 783 O O . TRP A 1 96 ? -7.180 -0.832 -17.281 1.00 96.81 96 TRP A O 1
ATOM 793 N N . ASP A 1 97 ? -6.444 -2.968 -17.254 1.00 96.88 97 ASP A N 1
ATOM 794 C CA . ASP A 1 97 ? -7.438 -3.465 -16.316 1.00 96.88 97 ASP A CA 1
ATOM 795 C C . ASP A 1 97 ? -6.793 -4.061 -15.057 1.00 96.88 97 ASP A C 1
ATOM 797 O O . ASP A 1 97 ? -5.575 -4.058 -14.869 1.00 96.88 97 ASP A O 1
ATOM 801 N N . THR A 1 98 ? -7.637 -4.547 -14.149 1.00 95.62 98 THR A N 1
ATOM 802 C CA . THR A 1 98 ? -7.198 -5.103 -12.865 1.00 95.62 98 THR A CA 1
ATOM 803 C C . THR A 1 98 ? -6.188 -6.240 -12.985 1.00 95.62 98 THR A C 1
ATOM 805 O O . THR A 1 98 ? -5.441 -6.451 -12.038 1.00 95.62 98 THR A O 1
ATOM 808 N N . ALA A 1 99 ? -6.178 -6.990 -14.088 1.00 95.19 99 ALA A N 1
ATOM 809 C CA . ALA A 1 99 ? -5.231 -8.079 -14.298 1.00 95.19 99 ALA A CA 1
ATOM 810 C C . ALA A 1 99 ? -3.831 -7.560 -14.660 1.00 95.19 99 ALA A C 1
ATOM 812 O O . ALA A 1 99 ? -2.849 -8.243 -14.381 1.00 95.19 99 ALA A O 1
ATOM 813 N N . ASP A 1 100 ? -3.741 -6.355 -15.227 1.00 95.69 100 ASP A N 1
ATOM 814 C CA . ASP A 1 100 ? -2.472 -5.749 -15.625 1.00 95.69 100 ASP A CA 1
ATOM 815 C C . ASP A 1 100 ? -1.796 -4.995 -14.474 1.00 95.69 100 ASP A C 1
ATOM 817 O O . ASP A 1 100 ? -0.583 -5.088 -14.294 1.00 95.69 100 ASP A O 1
ATOM 821 N N . TYR A 1 101 ? -2.565 -4.213 -13.705 1.00 95.25 101 TYR A N 1
ATOM 822 C CA . TYR A 1 101 ? -2.001 -3.300 -12.702 1.00 95.25 101 TYR A CA 1
ATOM 823 C C . TYR A 1 101 ? -2.064 -3.818 -11.256 1.00 95.25 101 TYR A C 1
ATOM 825 O O . TYR A 1 101 ? -1.545 -3.150 -10.366 1.00 95.25 101 TYR A O 1
ATOM 833 N N . VAL A 1 102 ? -2.693 -4.967 -10.976 1.00 96.06 102 VAL A N 1
ATOM 834 C CA . VAL A 1 102 ? -2.710 -5.568 -9.625 1.00 96.06 102 VAL A CA 1
ATOM 835 C C . VAL A 1 102 ? -1.834 -6.813 -9.604 1.00 96.06 102 VAL A C 1
ATOM 837 O O . VAL A 1 102 ? -2.247 -7.884 -10.046 1.00 96.06 102 VAL A O 1
ATOM 840 N N . VAL A 1 103 ? -0.619 -6.670 -9.075 1.00 94.50 103 VAL A N 1
ATOM 841 C CA . VAL A 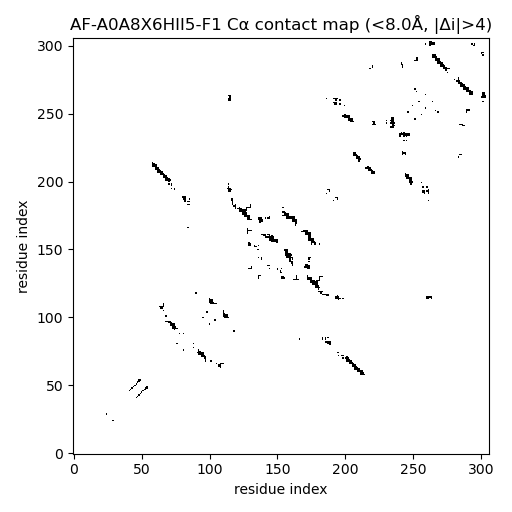1 103 ? 0.403 -7.724 -9.089 1.00 94.50 103 VAL A CA 1
ATOM 842 C C . VAL A 1 103 ? 1.043 -7.853 -7.700 1.00 94.50 103 VAL A C 1
ATOM 844 O O . VAL A 1 103 ? 1.689 -6.904 -7.269 1.00 94.50 103 VAL A O 1
ATOM 847 N N . PRO A 1 104 ? 0.911 -8.998 -7.005 1.00 95.38 104 PRO A N 1
ATOM 848 C CA . PRO A 1 104 ? 0.151 -10.186 -7.399 1.00 95.38 104 PRO A CA 1
ATOM 849 C C . PRO A 1 104 ? -1.375 -9.964 -7.299 1.00 95.38 104 PRO A C 1
ATOM 851 O O . PRO A 1 104 ? -1.835 -9.115 -6.535 1.00 95.38 104 PRO A O 1
ATOM 854 N N . PRO A 1 105 ? -2.196 -10.763 -8.008 1.00 89.62 105 PRO A N 1
ATOM 855 C CA . PRO A 1 105 ? -3.657 -10.618 -7.986 1.00 89.62 105 PRO A CA 1
ATOM 856 C C . PRO A 1 105 ? -4.296 -10.994 -6.638 1.00 89.62 105 PRO A C 1
ATOM 858 O O . PRO A 1 105 ? -5.461 -10.680 -6.392 1.00 89.62 105 PRO A O 1
ATOM 861 N N . SER A 1 106 ? -3.560 -11.698 -5.775 1.00 88.56 106 SER A N 1
ATOM 862 C CA . SER A 1 106 ? -3.992 -12.064 -4.430 1.00 88.56 106 SER A CA 1
ATOM 863 C C . SER A 1 106 ? -2.798 -12.042 -3.490 1.00 88.56 106 SER A C 1
ATOM 865 O O . SER A 1 106 ? -1.866 -12.827 -3.649 1.00 88.56 106 SER A O 1
ATOM 867 N N . GLU A 1 107 ? -2.868 -11.187 -2.477 1.00 90.94 107 GLU A N 1
ATOM 868 C CA . GLU A 1 107 ? -1.868 -11.074 -1.423 1.00 90.94 107 GLU A CA 1
ATOM 869 C C . GLU A 1 107 ? -2.560 -11.069 -0.058 1.00 90.94 107 GLU A C 1
ATOM 871 O O . GLU A 1 107 ? -3.660 -10.532 0.107 1.00 90.94 107 GLU A O 1
ATOM 876 N N . ASN A 1 108 ? -1.943 -11.705 0.937 1.00 90.56 108 ASN A N 1
ATOM 877 C CA . ASN A 1 108 ? -2.526 -11.773 2.272 1.00 90.56 108 ASN A CA 1
ATOM 878 C C . ASN A 1 108 ? -2.413 -10.413 2.959 1.00 90.56 108 ASN A C 1
ATOM 880 O O . ASN A 1 108 ? -1.313 -9.920 3.184 1.00 90.56 108 ASN A O 1
ATOM 884 N N . ASN A 1 109 ? -3.556 -9.844 3.351 1.00 92.31 109 ASN A N 1
ATOM 885 C CA . ASN A 1 109 ? -3.649 -8.560 4.058 1.00 92.31 109 ASN A CA 1
ATOM 886 C C . ASN A 1 109 ? -3.036 -7.358 3.310 1.00 92.31 109 ASN A C 1
ATOM 888 O O . ASN A 1 109 ? -2.827 -6.310 3.918 1.00 92.31 109 ASN A O 1
ATOM 892 N N . ALA A 1 110 ? -2.786 -7.486 2.008 1.00 94.88 110 ALA A N 1
ATOM 893 C CA . ALA A 1 110 ? -2.191 -6.449 1.180 1.00 94.88 110 ALA A CA 1
ATOM 894 C C . ALA A 1 110 ? -2.776 -6.481 -0.238 1.00 94.88 110 ALA A C 1
ATOM 896 O O . ALA A 1 110 ? -3.520 -7.388 -0.617 1.00 94.88 110 ALA A O 1
ATOM 897 N N . PHE A 1 111 ? -2.502 -5.429 -0.995 1.00 95.88 111 PHE A N 1
ATOM 898 C CA . PHE A 1 111 ? -2.711 -5.378 -2.433 1.00 95.88 111 PHE A CA 1
ATOM 899 C C . PHE A 1 111 ? -1.743 -4.350 -3.009 1.00 95.88 111 PHE A C 1
ATOM 901 O O . PHE A 1 111 ? -1.447 -3.342 -2.364 1.00 95.88 111 PHE A O 1
ATOM 908 N N . PHE A 1 112 ? -1.296 -4.584 -4.235 1.00 96.62 112 PHE A N 1
ATOM 909 C CA . PHE A 1 112 ? -0.423 -3.673 -4.958 1.00 96.62 112 PHE A CA 1
ATOM 910 C C . PHE A 1 112 ? -1.165 -3.099 -6.164 1.00 96.62 112 PHE A C 1
ATOM 912 O O . PHE A 1 112 ? -1.915 -3.809 -6.832 1.00 96.62 112 PHE A O 1
ATOM 919 N N . VAL A 1 113 ? -0.978 -1.808 -6.434 1.00 96.69 113 VAL A N 1
ATOM 920 C CA . VAL A 1 113 ? -1.531 -1.135 -7.614 1.00 96.69 113 VAL A CA 1
ATOM 921 C C . VAL A 1 113 ? -0.383 -0.452 -8.336 1.00 96.69 113 VAL A C 1
ATOM 923 O O . VAL A 1 113 ? 0.213 0.483 -7.805 1.00 96.69 113 VAL A O 1
ATOM 926 N N . VAL A 1 114 ? -0.094 -0.905 -9.552 1.00 96.81 114 VAL A N 1
ATOM 927 C CA . VAL A 1 114 ? 0.856 -0.258 -10.454 1.00 96.81 114 VAL A CA 1
ATOM 928 C C . VAL A 1 114 ? 0.298 1.116 -10.820 1.00 96.81 114 VAL A C 1
ATOM 930 O O . VAL A 1 114 ? -0.798 1.233 -11.369 1.00 96.81 114 VAL A O 1
ATOM 933 N N . THR A 1 115 ? 1.054 2.165 -10.522 1.00 96.25 115 THR A N 1
ATOM 934 C CA . THR A 1 115 ? 0.716 3.556 -10.865 1.00 96.25 115 THR A CA 1
ATOM 935 C C . THR A 1 115 ? 1.563 4.099 -12.015 1.00 96.25 115 THR A C 1
ATOM 937 O O . THR A 1 115 ? 1.144 5.000 -12.745 1.00 96.25 115 THR A O 1
ATOM 940 N N . ASN A 1 116 ? 2.753 3.534 -12.197 1.00 95.44 116 ASN A N 1
ATOM 941 C CA . ASN A 1 116 ? 3.693 3.851 -13.258 1.00 95.44 116 ASN A CA 1
ATOM 942 C C . ASN A 1 116 ? 4.435 2.567 -13.655 1.00 95.44 116 ASN A C 1
ATOM 944 O O . ASN A 1 116 ? 4.617 1.691 -12.812 1.00 95.44 116 ASN A O 1
ATOM 948 N N . ILE A 1 117 ? 4.828 2.434 -14.921 1.00 94.12 117 ILE A N 1
ATOM 949 C CA . ILE A 1 117 ? 5.427 1.196 -15.440 1.00 94.12 117 ILE A CA 1
ATOM 950 C C . ILE A 1 117 ? 6.447 1.505 -16.530 1.00 94.12 117 ILE A C 1
ATOM 952 O O . ILE A 1 117 ? 6.182 2.332 -17.397 1.00 94.12 117 ILE A O 1
ATOM 956 N N . VAL A 1 118 ? 7.583 0.813 -16.504 1.00 94.06 118 VAL A N 1
ATOM 957 C CA . VAL A 1 118 ? 8.591 0.813 -17.570 1.00 94.06 118 VAL A CA 1
ATOM 958 C C . VAL A 1 118 ? 8.570 -0.566 -18.220 1.00 94.06 118 VAL A C 1
ATOM 960 O O . VAL A 1 118 ? 8.617 -1.581 -17.532 1.00 94.06 118 VAL A O 1
ATOM 963 N N . ILE A 1 119 ? 8.441 -0.609 -19.544 1.00 93.88 119 ILE A N 1
ATOM 964 C CA . ILE A 1 119 ? 8.274 -1.846 -20.310 1.00 93.88 119 ILE A CA 1
ATOM 965 C C . ILE A 1 119 ? 9.431 -1.983 -21.294 1.00 93.88 119 ILE A C 1
ATOM 967 O O . ILE A 1 119 ? 9.626 -1.124 -22.155 1.00 93.88 119 ILE A O 1
ATOM 971 N N . THR A 1 120 ? 10.154 -3.099 -21.197 1.00 93.31 120 THR A N 1
ATOM 972 C CA . THR A 1 120 ? 11.189 -3.492 -22.161 1.00 93.31 120 THR A CA 1
ATOM 973 C C . THR A 1 120 ? 10.713 -4.719 -22.929 1.00 93.31 120 THR A C 1
ATOM 975 O O . THR A 1 120 ? 10.792 -5.849 -22.451 1.00 93.31 120 THR A O 1
ATOM 978 N N . SER A 1 121 ? 10.168 -4.491 -24.120 1.00 92.25 121 SER A N 1
ATOM 979 C CA . SER A 1 121 ? 9.606 -5.552 -24.960 1.00 92.25 121 SER A CA 1
ATOM 980 C C . SER A 1 121 ? 10.693 -6.383 -25.648 1.00 92.25 121 SER A C 1
ATOM 982 O O . SER A 1 121 ? 11.765 -5.879 -25.980 1.00 92.25 121 SER A O 1
ATOM 984 N N . ASN A 1 122 ? 10.375 -7.647 -25.946 1.00 92.56 122 ASN A N 1
ATOM 985 C CA . ASN A 1 122 ? 11.178 -8.536 -26.797 1.00 92.56 122 ASN A CA 1
ATOM 986 C C . ASN A 1 122 ? 12.621 -8.773 -26.316 1.00 92.56 122 ASN A C 1
ATOM 988 O O . ASN A 1 122 ? 13.529 -8.928 -27.136 1.00 92.56 122 ASN A O 1
ATOM 992 N N . GLN A 1 123 ? 12.843 -8.836 -24.999 1.00 94.62 123 GLN A N 1
ATOM 993 C CA . GLN A 1 123 ? 14.150 -9.226 -24.481 1.00 94.62 123 GLN A CA 1
ATOM 994 C C . GLN A 1 123 ? 14.487 -10.672 -24.862 1.00 94.62 123 GLN A C 1
ATOM 996 O O . GLN A 1 123 ? 13.698 -11.597 -24.669 1.00 94.62 123 GLN A O 1
ATOM 1001 N N . THR A 1 124 ? 15.695 -10.872 -25.379 1.00 96.69 124 THR A N 1
ATOM 1002 C CA . THR A 1 124 ? 16.248 -12.185 -25.726 1.00 96.69 124 THR A CA 1
ATOM 1003 C C . THR A 1 124 ? 17.654 -12.326 -25.162 1.00 96.69 124 THR A C 1
ATOM 1005 O O . THR A 1 124 ? 18.346 -11.333 -24.938 1.00 96.69 124 THR A O 1
ATOM 1008 N N . GLN A 1 125 ? 18.100 -13.557 -24.907 1.00 96.50 125 GLN A N 1
ATOM 1009 C CA . GLN A 1 125 ? 19.473 -13.776 -24.463 1.00 96.50 125 GLN A CA 1
ATOM 1010 C C . GLN A 1 125 ? 20.439 -13.492 -25.609 1.00 96.50 125 GLN A C 1
ATOM 1012 O O . GLN A 1 125 ? 20.442 -14.184 -26.628 1.00 96.50 125 GLN A O 1
ATOM 1017 N N . GLY A 1 126 ? 21.275 -12.477 -25.435 1.00 96.38 126 GLY A N 1
ATOM 1018 C CA . GLY A 1 126 ? 22.129 -11.985 -26.501 1.00 96.38 126 GLY A CA 1
ATOM 1019 C C . GLY A 1 126 ? 23.325 -11.211 -25.981 1.00 96.38 126 GLY A C 1
ATOM 1020 O O . GLY A 1 126 ? 23.759 -11.393 -24.841 1.00 96.38 126 GLY A O 1
ATOM 1021 N N . LYS A 1 127 ? 23.879 -10.377 -26.861 1.00 96.50 127 LYS A N 1
ATOM 1022 C CA . LYS A 1 127 ? 24.918 -9.410 -26.526 1.00 96.50 127 LYS A CA 1
ATOM 1023 C C . LYS A 1 127 ? 24.416 -8.009 -26.829 1.00 96.50 127 LYS A C 1
ATOM 1025 O O . LYS A 1 127 ? 23.870 -7.785 -27.909 1.00 96.50 127 LYS A O 1
ATOM 1030 N N . CYS A 1 128 ? 24.589 -7.093 -25.891 1.00 95.88 128 CYS A N 1
ATOM 1031 C CA . CYS A 1 128 ? 24.172 -5.708 -26.048 1.00 95.88 128 CYS A CA 1
ATOM 1032 C C . CYS A 1 128 ? 25.051 -4.771 -25.208 1.00 95.88 128 CYS A C 1
ATOM 1034 O O . CYS A 1 128 ? 25.729 -5.229 -24.284 1.00 95.88 128 CYS A O 1
ATOM 1036 N N . PRO A 1 129 ? 25.078 -3.468 -25.538 1.00 96.06 129 PRO A N 1
ATOM 1037 C CA . PRO A 1 129 ? 25.669 -2.450 -24.675 1.00 96.06 129 PRO A CA 1
ATOM 1038 C C . PRO A 1 129 ? 24.987 -2.444 -23.296 1.00 96.06 129 PRO A C 1
ATOM 1040 O O . PRO A 1 129 ? 23.765 -2.555 -23.223 1.00 96.06 129 PRO A O 1
ATOM 1043 N N . GLU A 1 130 ? 25.768 -2.324 -22.222 1.00 95.38 130 GLU A N 1
ATOM 1044 C CA . GLU A 1 130 ? 25.246 -2.153 -20.856 1.00 95.38 130 GLU A CA 1
ATOM 1045 C C . GLU A 1 130 ? 24.715 -0.728 -20.617 1.00 95.38 130 GLU A C 1
ATOM 1047 O O . GLU A 1 130 ? 25.111 0.220 -21.303 1.00 95.38 130 GLU A O 1
ATOM 1052 N N . ASP A 1 131 ? 23.852 -0.560 -19.613 1.00 93.56 131 ASP A N 1
ATOM 1053 C CA . ASP A 1 131 ? 23.372 0.762 -19.208 1.00 93.56 131 ASP A CA 1
ATOM 1054 C C . ASP A 1 131 ? 24.524 1.670 -18.717 1.00 93.56 131 ASP A C 1
ATOM 1056 O O . ASP A 1 131 ? 25.354 1.321 -17.876 1.00 93.56 131 ASP A O 1
ATOM 1060 N N . LEU A 1 132 ? 24.542 2.896 -19.240 1.00 91.69 132 LEU A N 1
ATOM 1061 C CA . LEU A 1 132 ? 25.494 3.963 -18.933 1.00 91.69 132 LEU A CA 1
ATOM 1062 C C . LEU A 1 132 ? 25.435 4.463 -17.484 1.00 91.69 132 LEU A C 1
ATOM 1064 O O . LEU A 1 132 ? 26.377 5.135 -17.044 1.00 91.69 132 LEU A O 1
ATOM 1068 N N . THR A 1 133 ? 24.347 4.185 -16.763 1.00 90.62 133 THR A N 1
ATOM 1069 C CA . THR A 1 133 ? 24.206 4.533 -15.341 1.00 90.62 133 THR A CA 1
ATOM 1070 C C . THR A 1 133 ? 24.919 3.544 -14.415 1.00 90.62 133 THR A C 1
ATOM 1072 O O . THR A 1 133 ? 25.265 3.906 -13.287 1.00 90.62 133 THR A O 1
ATOM 1075 N N . VAL A 1 134 ? 25.212 2.329 -14.895 1.00 92.31 134 VAL A N 1
ATOM 1076 C CA . VAL A 1 134 ? 25.800 1.258 -14.086 1.00 92.31 134 VAL A CA 1
ATOM 1077 C C . VAL A 1 134 ? 27.276 1.557 -13.779 1.00 92.31 134 VAL A C 1
ATOM 1079 O O . VAL A 1 134 ? 28.079 1.799 -14.691 1.00 92.31 134 VAL A O 1
ATOM 1082 N N . PRO A 1 135 ? 27.690 1.516 -12.497 1.00 90.88 135 PRO A N 1
ATOM 1083 C CA . PRO A 1 135 ? 29.093 1.656 -12.125 1.00 90.88 135 PRO A CA 1
ATOM 1084 C C . PRO A 1 135 ? 29.961 0.572 -12.778 1.00 90.88 135 PRO A C 1
ATOM 1086 O O . PRO A 1 135 ? 29.688 -0.617 -12.649 1.00 90.88 135 PRO A O 1
ATOM 1089 N N . GLY A 1 136 ? 31.024 0.985 -13.474 1.00 89.25 136 GLY A N 1
ATOM 1090 C CA . GLY A 1 136 ? 31.928 0.068 -14.183 1.00 89.25 136 GLY A CA 1
ATOM 1091 C C . GLY A 1 136 ? 31.493 -0.312 -15.603 1.00 89.25 136 GLY A C 1
ATOM 1092 O O . GLY A 1 136 ? 32.223 -1.034 -16.271 1.00 89.25 136 GLY A O 1
ATOM 1093 N N . ALA A 1 137 ? 30.358 0.197 -16.099 1.00 92.06 137 ALA A N 1
ATOM 1094 C CA . ALA A 1 137 ? 29.923 -0.053 -17.474 1.00 92.06 137 ALA A CA 1
ATOM 1095 C C . ALA A 1 137 ? 30.613 0.847 -18.513 1.00 92.06 137 ALA A C 1
ATOM 1097 O O . ALA A 1 137 ? 30.747 0.454 -19.667 1.00 92.06 137 ALA A O 1
ATOM 1098 N N . LYS A 1 138 ? 31.053 2.059 -18.142 1.00 94.88 138 LYS A N 1
ATOM 1099 C CA . LYS A 1 138 ? 31.719 2.997 -19.067 1.00 94.88 138 LYS A CA 1
ATOM 1100 C C . LYS A 1 138 ? 33.140 2.540 -19.385 1.00 94.88 138 LYS A C 1
ATOM 1102 O O . LYS A 1 138 ? 33.905 2.237 -18.476 1.00 94.88 138 LYS A O 1
ATOM 1107 N N . CYS A 1 139 ? 33.507 2.587 -20.661 1.00 94.81 139 CYS A N 1
ATOM 1108 C CA . CYS A 1 139 ? 34.825 2.177 -21.142 1.00 94.81 139 CYS A CA 1
ATOM 1109 C C . CYS A 1 139 ? 35.381 3.174 -22.163 1.00 94.81 139 CYS A C 1
ATOM 1111 O O . CYS A 1 139 ? 34.637 3.896 -22.828 1.00 94.81 139 CYS A O 1
ATOM 1113 N N . ILE A 1 140 ? 36.703 3.205 -22.310 1.00 94.75 140 ILE A N 1
ATOM 1114 C CA . ILE A 1 140 ? 37.404 3.946 -23.367 1.00 94.75 140 ILE A CA 1
ATOM 1115 C C . ILE A 1 140 ? 37.913 2.952 -24.418 1.00 94.75 140 ILE A C 1
ATOM 1117 O O . ILE A 1 140 ? 37.814 3.203 -25.628 1.00 94.75 140 ILE A O 1
ATOM 1121 N N . SER A 1 141 ? 38.418 1.808 -23.948 1.00 94.12 141 SER A N 1
ATOM 1122 C CA . SER A 1 141 ? 38.992 0.727 -24.744 1.00 94.12 141 SER A CA 1
ATOM 1123 C C . SER A 1 141 ? 38.496 -0.649 -24.282 1.00 94.12 141 SER A C 1
ATOM 1125 O O . SER A 1 141 ? 37.932 -0.792 -23.202 1.00 94.12 141 SER A O 1
ATOM 1127 N N . ASN A 1 142 ? 38.733 -1.685 -25.090 1.00 93.69 142 ASN A N 1
ATOM 1128 C CA . ASN A 1 142 ? 38.350 -3.064 -24.755 1.00 93.69 142 ASN A CA 1
ATOM 1129 C C . ASN A 1 142 ? 39.035 -3.592 -23.480 1.00 93.69 142 ASN A C 1
ATOM 1131 O O . ASN A 1 142 ? 38.503 -4.484 -22.834 1.00 93.69 142 ASN A O 1
ATOM 1135 N N . ILE A 1 143 ? 40.190 -3.034 -23.098 1.00 92.50 143 ILE A N 1
ATOM 1136 C CA . ILE A 1 143 ? 40.949 -3.459 -21.909 1.00 92.50 143 ILE A CA 1
ATOM 1137 C C . ILE A 1 143 ? 40.181 -3.142 -20.618 1.00 92.50 143 ILE A C 1
ATOM 1139 O O . ILE A 1 143 ? 40.296 -3.877 -19.641 1.00 92.50 143 ILE A O 1
ATOM 1143 N N . ASP A 1 144 ? 39.360 -2.089 -20.635 1.00 92.69 144 ASP A N 1
ATOM 1144 C CA . ASP A 1 144 ? 38.553 -1.677 -19.483 1.00 92.69 144 ASP A CA 1
ATOM 1145 C C . ASP A 1 144 ? 37.431 -2.691 -19.185 1.00 92.69 144 ASP A C 1
ATOM 1147 O O . ASP A 1 144 ? 36.916 -2.754 -18.070 1.00 92.69 144 ASP A O 1
ATOM 1151 N N . CYS A 1 145 ? 37.061 -3.509 -20.175 1.00 94.44 145 CYS A N 1
ATOM 1152 C CA . CYS A 1 145 ? 36.015 -4.513 -20.067 1.00 94.44 145 CYS A CA 1
ATOM 1153 C C . CYS A 1 145 ? 36.646 -5.890 -19.825 1.00 94.44 145 CYS A C 1
ATOM 1155 O O . CYS A 1 145 ? 37.050 -6.575 -20.760 1.00 94.44 145 CYS A O 1
ATOM 1157 N N . GLN A 1 146 ? 36.720 -6.343 -18.574 1.00 94.06 146 GLN A N 1
ATOM 1158 C CA . GLN A 1 146 ? 37.269 -7.668 -18.276 1.00 94.06 146 GLN A CA 1
ATOM 1159 C C . GLN A 1 146 ? 36.285 -8.776 -18.679 1.00 94.06 146 GLN A C 1
ATOM 1161 O O . GLN A 1 146 ? 35.214 -8.918 -18.093 1.00 94.06 146 GLN A O 1
ATOM 1166 N N . GLN A 1 147 ? 36.660 -9.599 -19.658 1.00 95.25 147 GLN A N 1
ATOM 1167 C CA . GLN A 1 147 ? 35.826 -10.708 -20.121 1.00 95.25 147 GLN A CA 1
ATOM 1168 C C . GLN A 1 147 ? 35.493 -11.693 -18.987 1.00 95.25 147 GLN A C 1
ATOM 1170 O O . GLN A 1 147 ? 36.371 -12.130 -18.245 1.00 95.25 147 GLN A O 1
ATOM 1175 N N . GLY A 1 148 ? 34.219 -12.081 -18.891 1.00 93.19 148 GLY A N 1
ATOM 1176 C CA . GLY A 1 148 ? 33.726 -13.047 -17.907 1.00 93.19 148 GLY A CA 1
ATOM 1177 C C . GLY A 1 148 ? 33.419 -12.452 -16.531 1.00 93.19 148 GLY A C 1
ATOM 1178 O O . GLY A 1 148 ? 32.908 -13.171 -15.674 1.00 93.19 148 GLY A O 1
ATOM 1179 N N . LEU A 1 149 ? 33.682 -11.159 -16.317 1.00 93.50 149 LEU A N 1
ATOM 1180 C CA . LEU A 1 149 ? 33.354 -10.474 -15.071 1.00 93.50 149 LEU A CA 1
ATOM 1181 C C . LEU A 1 149 ? 31.861 -10.085 -15.051 1.00 93.50 149 LEU A C 1
ATOM 1183 O O . LEU A 1 149 ? 31.408 -9.389 -15.963 1.00 93.50 149 LEU A O 1
ATOM 1187 N N . PRO A 1 150 ? 31.073 -10.507 -14.047 1.00 93.38 150 PRO A N 1
ATOM 1188 C CA . PRO A 1 150 ? 29.708 -10.024 -13.869 1.00 93.38 150 PRO A CA 1
ATOM 1189 C C . PRO A 1 150 ? 29.697 -8.616 -13.263 1.00 93.38 150 PRO A C 1
ATOM 1191 O O . PRO A 1 150 ? 30.412 -8.345 -12.296 1.00 93.38 150 PRO A O 1
ATOM 1194 N N . LEU A 1 151 ? 28.841 -7.734 -13.782 1.00 89.62 151 LEU A N 1
ATOM 1195 C CA . LEU A 1 151 ? 28.538 -6.464 -13.120 1.00 89.62 151 LEU A CA 1
ATOM 1196 C C . LEU A 1 151 ? 27.445 -6.707 -12.073 1.00 89.62 151 LEU A C 1
ATOM 1198 O O . LEU A 1 151 ? 26.309 -6.995 -12.428 1.00 89.62 151 LEU A O 1
ATOM 1202 N N . ILE A 1 152 ? 27.781 -6.603 -10.781 1.00 89.00 152 ILE A N 1
ATOM 1203 C CA . ILE A 1 152 ? 26.878 -6.973 -9.667 1.00 89.00 152 ILE A CA 1
ATOM 1204 C C . ILE A 1 152 ? 25.563 -6.178 -9.695 1.00 89.00 152 ILE A C 1
ATOM 1206 O O . ILE A 1 152 ? 24.503 -6.734 -9.431 1.00 89.00 152 ILE A O 1
ATOM 1210 N N . THR A 1 153 ? 25.629 -4.885 -10.012 1.00 90.38 153 THR A N 1
ATOM 1211 C CA . THR A 1 153 ? 24.458 -4.004 -10.153 1.00 90.38 153 THR A CA 1
ATOM 1212 C C . THR A 1 153 ? 24.016 -3.836 -11.609 1.00 90.38 153 THR A C 1
ATOM 1214 O O . THR A 1 153 ? 23.197 -2.968 -11.892 1.00 90.38 153 THR A O 1
ATOM 1217 N N . GLY A 1 154 ? 24.628 -4.578 -12.535 1.00 91.31 154 GLY A N 1
ATOM 1218 C CA . GLY A 1 154 ? 24.343 -4.519 -13.965 1.00 91.31 154 GLY A CA 1
ATOM 1219 C C . GLY A 1 154 ? 23.373 -5.608 -14.411 1.00 91.31 154 GLY A C 1
ATOM 1220 O O . GLY A 1 154 ? 22.770 -6.312 -13.602 1.00 91.31 154 GLY A O 1
ATOM 1221 N N . ASN A 1 155 ? 23.247 -5.757 -15.725 1.00 94.31 155 ASN A N 1
ATOM 1222 C CA . ASN A 1 155 ? 22.251 -6.618 -16.360 1.00 94.31 155 ASN A CA 1
ATOM 1223 C C . ASN A 1 155 ? 22.864 -7.896 -16.958 1.00 94.31 155 ASN A C 1
ATOM 1225 O O . ASN A 1 155 ? 22.148 -8.743 -17.503 1.00 94.31 155 ASN A O 1
ATOM 1229 N N . GLY A 1 156 ? 24.187 -8.069 -16.869 1.00 94.38 156 GLY A N 1
ATOM 1230 C CA . GLY A 1 156 ? 24.854 -9.247 -17.410 1.00 94.38 156 GLY A CA 1
ATOM 1231 C C . GLY A 1 156 ? 26.352 -9.354 -17.132 1.00 94.38 156 GLY A C 1
ATOM 1232 O O . GLY A 1 156 ? 26.917 -8.720 -16.238 1.00 94.38 156 GLY A O 1
ATOM 1233 N N . VAL A 1 157 ? 26.994 -10.222 -17.916 1.00 96.25 157 VAL A N 1
ATOM 1234 C CA . VAL A 1 157 ? 28.425 -10.543 -17.807 1.00 96.25 157 VAL A CA 1
ATOM 1235 C C . VAL A 1 157 ? 29.199 -9.884 -18.938 1.00 96.25 157 VAL A C 1
ATOM 1237 O O . VAL A 1 157 ? 28.825 -10.023 -20.103 1.00 96.25 157 VAL A O 1
ATOM 1240 N N . LEU A 1 158 ? 30.303 -9.211 -18.618 1.00 96.44 158 LEU A N 1
ATOM 1241 C CA . LEU A 1 158 ? 31.140 -8.521 -19.595 1.00 96.44 158 LEU A CA 1
ATOM 1242 C C . LEU A 1 158 ? 31.730 -9.490 -20.631 1.00 96.44 158 LEU A C 1
ATOM 1244 O O . LEU A 1 158 ? 32.255 -10.559 -20.309 1.00 96.44 158 LEU A O 1
ATOM 1248 N N . THR A 1 159 ? 31.690 -9.090 -21.900 1.00 96.12 159 THR A N 1
ATOM 1249 C CA . THR A 1 159 ? 32.210 -9.888 -23.025 1.00 96.12 159 THR A CA 1
ATOM 1250 C C . THR A 1 159 ? 33.670 -9.607 -23.368 1.00 96.12 159 THR A C 1
ATOM 1252 O O . THR A 1 159 ? 34.292 -10.439 -24.024 1.00 96.12 159 THR A O 1
ATOM 1255 N N . GLY A 1 160 ? 34.212 -8.461 -22.945 1.00 95.00 160 GLY A N 1
ATOM 1256 C CA . GLY A 1 160 ? 35.545 -7.992 -23.339 1.00 95.00 160 GLY A CA 1
ATOM 1257 C C . GLY A 1 160 ? 35.557 -6.844 -24.354 1.00 95.00 160 GLY A C 1
ATOM 1258 O O . GLY A 1 160 ? 36.611 -6.278 -24.625 1.00 95.00 160 GLY A O 1
ATOM 1259 N N . ASN A 1 161 ? 34.405 -6.485 -24.926 1.00 96.69 161 ASN A N 1
ATOM 1260 C CA . ASN A 1 161 ? 34.321 -5.454 -25.962 1.00 96.69 161 ASN A CA 1
ATOM 1261 C C . ASN A 1 161 ? 33.801 -4.125 -25.407 1.00 96.69 161 ASN A C 1
ATOM 1263 O O . ASN A 1 161 ? 32.840 -4.103 -24.641 1.00 96.69 161 ASN A O 1
ATOM 1267 N N . CYS A 1 162 ? 34.387 -3.018 -25.861 1.00 96.44 162 CYS A N 1
ATOM 1268 C CA . CYS A 1 162 ? 33.929 -1.659 -25.598 1.00 96.44 162 CYS A CA 1
ATOM 1269 C C . CYS A 1 162 ? 33.180 -1.117 -26.826 1.00 96.44 162 CYS A C 1
ATOM 1271 O O . CYS A 1 162 ? 33.781 -0.819 -27.864 1.00 96.44 162 CYS A O 1
ATOM 1273 N N . VAL A 1 163 ? 31.856 -1.004 -26.720 1.00 96.50 163 VAL A N 1
ATOM 1274 C CA . VAL A 1 163 ? 30.942 -0.642 -27.814 1.00 96.50 163 VAL A CA 1
ATOM 1275 C C . VAL A 1 163 ? 30.314 0.733 -27.577 1.00 96.50 163 VAL A C 1
ATOM 1277 O O . VAL A 1 163 ? 30.398 1.294 -26.489 1.00 96.50 163 VAL A O 1
ATOM 1280 N N . LYS A 1 164 ? 29.710 1.336 -28.605 1.00 95.75 164 LYS A N 1
ATOM 1281 C CA . LYS A 1 164 ? 28.962 2.594 -28.426 1.00 95.75 164 LYS A CA 1
ATOM 1282 C C . LYS A 1 164 ? 27.664 2.320 -27.662 1.00 95.75 164 LYS A C 1
ATOM 1284 O O . LYS A 1 164 ? 27.029 1.300 -27.913 1.00 95.75 164 LYS A O 1
ATOM 1289 N N . SER A 1 165 ? 27.271 3.234 -26.774 1.00 92.88 165 SER A N 1
ATOM 1290 C CA . SER A 1 165 ? 25.969 3.157 -26.103 1.00 92.88 165 SER A CA 1
ATOM 1291 C C . SER A 1 165 ? 24.825 3.328 -27.109 1.00 92.88 165 SER A C 1
ATOM 1293 O O . SER A 1 165 ? 24.927 4.096 -28.069 1.00 92.88 165 SER A O 1
ATOM 1295 N N . ASP A 1 166 ? 23.737 2.605 -26.865 1.00 88.12 166 ASP A N 1
ATOM 1296 C CA . ASP A 1 166 ? 22.470 2.653 -27.596 1.00 88.12 166 ASP A CA 1
ATOM 1297 C C . ASP A 1 166 ? 21.616 3.890 -27.249 1.00 88.12 166 ASP A C 1
ATOM 1299 O O . ASP A 1 166 ? 20.727 4.264 -28.014 1.00 88.12 166 ASP A O 1
ATOM 1303 N N . VAL A 1 167 ? 21.887 4.523 -26.104 1.00 86.56 167 VAL A N 1
ATOM 1304 C CA . VAL A 1 167 ? 21.212 5.740 -25.627 1.00 86.56 167 VAL A CA 1
ATOM 1305 C C . VAL A 1 167 ? 21.977 6.994 -26.048 1.00 86.56 167 VAL A C 1
ATOM 1307 O O . VAL A 1 167 ? 21.379 7.961 -26.515 1.00 86.56 167 VAL A O 1
ATOM 1310 N N . ASN A 1 168 ? 23.305 6.997 -25.893 1.00 88.81 168 ASN A N 1
ATOM 1311 C CA . ASN A 1 168 ? 24.146 8.140 -26.246 1.00 88.81 168 ASN A CA 1
ATOM 1312 C C . ASN A 1 168 ? 25.389 7.696 -27.019 1.00 88.81 168 ASN A C 1
ATOM 1314 O O . ASN A 1 168 ? 26.383 7.261 -26.440 1.00 88.81 168 ASN A O 1
ATOM 1318 N N . THR A 1 169 ? 25.371 7.903 -28.336 1.00 88.56 169 THR A N 1
ATOM 1319 C CA . THR A 1 169 ? 26.443 7.475 -29.247 1.00 88.56 169 THR A CA 1
ATOM 1320 C C . THR A 1 169 ? 27.798 8.147 -29.002 1.00 88.56 169 THR A C 1
ATOM 1322 O O . THR A 1 169 ? 28.806 7.687 -29.544 1.00 88.56 169 THR A O 1
ATOM 1325 N N . SER A 1 170 ? 27.835 9.235 -28.225 1.00 91.31 170 SER A N 1
ATOM 1326 C CA . SER A 1 170 ? 29.068 9.935 -27.837 1.00 91.31 170 SER A CA 1
ATOM 1327 C C . SER A 1 170 ? 29.830 9.219 -26.718 1.00 91.31 170 SER A C 1
ATOM 1329 O O . SER A 1 170 ? 31.009 9.496 -26.508 1.00 91.31 170 SER A O 1
ATOM 1331 N N . VAL A 1 171 ? 29.177 8.299 -26.001 1.00 93.88 171 VAL A N 1
ATOM 1332 C CA . VAL A 1 171 ? 29.754 7.534 -24.889 1.00 93.88 171 VAL A CA 1
ATOM 1333 C C . VAL A 1 171 ? 29.901 6.068 -25.301 1.00 93.88 171 VAL A C 1
ATOM 1335 O O . VAL A 1 171 ? 29.071 5.521 -26.031 1.00 93.88 171 VAL A O 1
ATOM 1338 N N . LYS A 1 172 ? 30.972 5.420 -24.836 1.00 95.88 172 LYS A N 1
ATOM 1339 C CA . LYS A 1 172 ? 31.172 3.977 -24.990 1.00 95.88 172 LYS A CA 1
ATOM 1340 C C . LYS A 1 172 ? 30.943 3.251 -23.667 1.00 95.88 172 LYS A C 1
ATOM 1342 O O . LYS A 1 172 ? 31.273 3.767 -22.597 1.00 95.88 172 LYS A O 1
ATOM 1347 N N . VAL A 1 173 ? 30.378 2.059 -23.767 1.00 96.31 173 VAL A N 1
ATOM 1348 C CA . VAL A 1 173 ? 30.064 1.162 -22.655 1.00 96.31 173 VAL A CA 1
ATOM 1349 C C . VAL A 1 173 ? 30.495 -0.259 -23.000 1.00 96.31 173 VAL A C 1
ATOM 1351 O O . VAL A 1 173 ? 30.637 -0.614 -24.173 1.00 96.31 173 VAL A O 1
ATOM 1354 N N . CYS A 1 174 ? 30.736 -1.078 -21.987 1.00 96.31 174 CYS A N 1
ATOM 1355 C CA . CYS A 1 174 ? 31.082 -2.470 -22.191 1.00 96.31 174 CYS A CA 1
ATOM 1356 C C . CYS A 1 174 ? 29.890 -3.253 -22.759 1.00 96.31 174 CYS A C 1
ATOM 1358 O O . CYS A 1 174 ? 28.742 -3.058 -22.361 1.00 96.31 174 CYS A O 1
ATOM 1360 N N . GLU A 1 175 ? 30.170 -4.161 -23.691 1.00 97.12 175 GLU A N 1
ATOM 1361 C CA . GLU A 1 175 ? 29.200 -5.134 -24.186 1.00 97.12 175 GLU A CA 1
ATOM 1362 C C . GLU A 1 175 ? 29.038 -6.253 -23.152 1.00 97.12 175 GLU A C 1
ATOM 1364 O O . GLU A 1 175 ? 30.019 -6.891 -22.746 1.00 97.12 175 GLU A O 1
ATOM 1369 N N . ILE A 1 176 ? 27.796 -6.528 -22.770 1.00 97.12 176 ILE A N 1
ATOM 1370 C CA . ILE A 1 176 ? 27.432 -7.609 -21.858 1.00 97.12 176 ILE A CA 1
ATOM 1371 C C . ILE A 1 176 ? 26.736 -8.746 -22.592 1.00 97.12 176 ILE A C 1
ATOM 1373 O O . ILE A 1 176 ? 26.139 -8.565 -23.651 1.00 97.12 176 ILE A O 1
ATOM 1377 N N . ARG A 1 177 ? 26.794 -9.934 -21.995 1.00 96.88 177 ARG A N 1
ATOM 1378 C CA . ARG A 1 177 ? 25.970 -11.087 -22.343 1.00 96.88 177 ARG A CA 1
ATOM 1379 C C . ARG A 1 177 ? 24.884 -11.237 -21.280 1.00 96.88 177 ARG A C 1
ATOM 1381 O O . ARG A 1 177 ? 25.206 -11.444 -20.110 1.00 96.88 177 ARG A O 1
ATOM 1388 N N . GLY A 1 178 ? 23.624 -11.115 -21.684 1.00 95.62 178 GLY A N 1
ATOM 1389 C CA . GLY A 1 178 ? 22.474 -11.046 -20.779 1.00 95.62 178 GLY A CA 1
ATOM 1390 C C . GLY A 1 178 ? 21.151 -10.970 -21.540 1.00 95.62 178 GLY A C 1
ATOM 1391 O O . GLY A 1 178 ? 21.090 -11.352 -22.712 1.00 95.62 178 GLY A O 1
ATOM 1392 N N . TRP A 1 179 ? 20.100 -10.486 -20.876 1.00 96.44 179 TRP A N 1
ATOM 1393 C CA . TRP A 1 179 ? 18.820 -10.172 -21.516 1.00 96.44 179 TRP A CA 1
ATOM 1394 C C . TRP A 1 179 ? 18.927 -8.841 -22.263 1.00 96.44 179 TRP A C 1
ATOM 1396 O O . TRP A 1 179 ? 19.195 -7.804 -21.664 1.00 96.44 179 TRP A O 1
ATOM 1406 N N . CYS A 1 180 ? 18.745 -8.889 -23.579 1.00 95.25 180 CYS A N 1
ATOM 1407 C CA . CYS A 1 180 ? 18.963 -7.772 -24.488 1.00 95.25 180 CYS A CA 1
ATOM 1408 C C . CYS A 1 180 ? 17.692 -7.452 -25.293 1.00 95.25 180 CYS A C 1
ATOM 1410 O O . CYS A 1 180 ? 17.059 -8.390 -25.785 1.00 95.25 180 CYS A O 1
ATOM 1412 N N . PRO A 1 181 ? 17.350 -6.166 -25.508 1.00 94.50 181 PRO A N 1
ATOM 1413 C C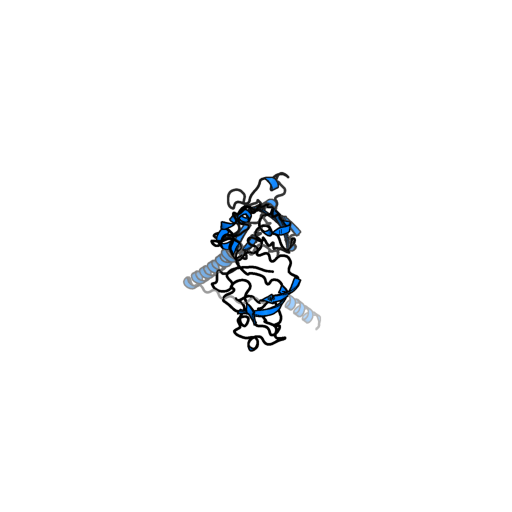A . PRO A 1 181 ? 18.067 -4.977 -25.030 1.00 94.50 181 PRO A CA 1
ATOM 1414 C C . PRO A 1 181 ? 17.921 -4.771 -23.513 1.00 94.50 181 PRO A C 1
ATOM 1416 O O . PRO A 1 181 ? 16.964 -5.253 -22.910 1.00 94.50 181 PRO A O 1
ATOM 1419 N N . VAL A 1 182 ? 18.881 -4.069 -22.907 1.00 93.94 182 VAL A N 1
ATOM 1420 C CA . VAL A 1 182 ? 18.829 -3.685 -21.488 1.00 93.94 182 VAL A CA 1
ATOM 1421 C C . VAL A 1 182 ? 17.672 -2.709 -21.249 1.00 93.94 182 VAL A C 1
ATOM 1423 O O . VAL A 1 182 ? 17.329 -1.912 -22.124 1.00 93.94 182 VAL A O 1
ATOM 1426 N N . GLU A 1 183 ? 17.054 -2.793 -20.070 1.00 92.44 183 GLU A N 1
ATOM 1427 C CA . GLU A 1 183 ? 16.000 -1.869 -19.651 1.00 92.44 183 GLU A CA 1
ATOM 1428 C C . GLU A 1 183 ? 16.518 -0.428 -19.580 1.00 92.44 183 GLU A C 1
ATOM 1430 O O . GLU A 1 183 ? 17.597 -0.161 -19.056 1.00 92.44 183 GLU A O 1
ATOM 1435 N N . ARG A 1 184 ? 15.715 0.518 -20.073 1.00 90.31 184 ARG A N 1
ATOM 1436 C CA . ARG A 1 184 ? 15.984 1.951 -19.925 1.00 90.31 184 ARG A CA 1
ATOM 1437 C C . ARG A 1 184 ? 15.186 2.484 -18.745 1.00 90.31 184 ARG A C 1
ATOM 1439 O O . ARG A 1 184 ? 13.991 2.734 -18.891 1.00 90.31 184 ARG A O 1
ATOM 1446 N N . ASP A 1 185 ? 15.852 2.672 -17.608 1.00 87.25 185 ASP A N 1
ATOM 1447 C CA . ASP A 1 185 ? 15.234 3.152 -16.365 1.00 87.25 185 ASP A CA 1
ATOM 1448 C C . ASP A 1 185 ? 14.933 4.660 -16.428 1.00 87.25 185 ASP A C 1
ATOM 1450 O O . ASP A 1 185 ? 15.615 5.512 -15.854 1.00 87.25 185 ASP A O 1
ATOM 1454 N N . VAL A 1 186 ? 13.926 5.006 -17.227 1.00 89.44 186 VAL A N 1
ATOM 1455 C CA . VAL A 1 186 ? 13.427 6.367 -17.391 1.00 89.44 186 VAL A CA 1
ATOM 1456 C C . VAL A 1 186 ? 11.918 6.398 -17.212 1.00 89.44 186 VAL A C 1
ATOM 1458 O O . VAL A 1 186 ? 11.198 5.516 -17.674 1.00 89.44 186 VAL A O 1
ATOM 1461 N N . ASN A 1 187 ? 11.413 7.467 -16.593 1.00 91.12 187 ASN A N 1
ATOM 1462 C CA . ASN A 1 187 ? 9.972 7.688 -16.529 1.00 91.12 187 ASN A CA 1
ATOM 1463 C C . ASN A 1 187 ? 9.391 7.766 -17.956 1.00 91.12 187 ASN A C 1
ATOM 1465 O O . ASN A 1 187 ? 9.896 8.569 -18.754 1.00 91.12 187 ASN A O 1
ATOM 1469 N N . PRO A 1 188 ? 8.331 6.993 -18.276 1.00 91.94 188 PRO A N 1
ATOM 1470 C CA . PRO A 1 188 ? 7.764 6.967 -19.622 1.00 91.94 188 PRO A CA 1
ATOM 1471 C C . PRO A 1 188 ? 7.259 8.334 -20.08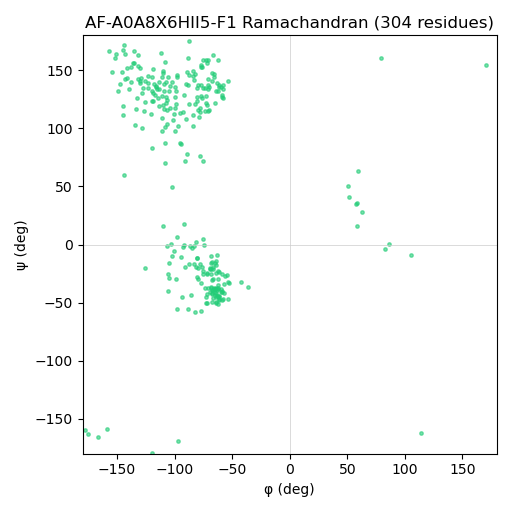6 1.00 91.94 188 PRO A C 1
ATOM 1473 O O . PRO A 1 188 ? 7.467 8.712 -21.236 1.00 91.94 188 PRO A O 1
ATOM 1476 N N . LEU A 1 189 ? 6.614 9.087 -19.188 1.00 93.06 189 LEU A N 1
ATOM 1477 C CA . LEU A 1 189 ? 6.097 10.428 -19.456 1.00 93.06 189 LEU A CA 1
ATOM 1478 C C . LEU A 1 189 ? 7.055 11.518 -18.954 1.00 93.06 189 LEU A C 1
ATOM 1480 O O . LEU A 1 189 ? 7.663 11.411 -17.886 1.00 93.06 189 LEU A O 1
ATOM 1484 N N . LYS A 1 190 ? 7.130 12.619 -19.706 1.00 90.94 190 LYS A N 1
ATOM 1485 C CA . LYS A 1 190 ? 7.813 13.862 -19.327 1.00 90.94 190 LYS A CA 1
ATOM 1486 C C . LYS A 1 190 ? 7.105 14.535 -18.140 1.00 90.94 190 LYS A C 1
ATOM 1488 O O . LYS A 1 190 ? 5.938 14.277 -17.845 1.00 90.94 190 LYS A O 1
ATOM 1493 N N . ASN A 1 191 ? 7.808 15.459 -17.482 1.00 87.81 191 ASN A N 1
ATOM 1494 C CA . ASN A 1 191 ? 7.299 16.279 -16.370 1.00 87.81 191 ASN A CA 1
ATOM 1495 C C . ASN A 1 191 ? 6.876 15.494 -15.114 1.00 87.81 191 ASN A C 1
ATOM 1497 O O . ASN A 1 191 ? 6.010 15.965 -14.382 1.00 87.81 191 ASN A O 1
ATOM 1501 N N . ASN A 1 192 ? 7.479 14.326 -14.856 1.00 85.81 192 ASN A N 1
ATOM 1502 C CA . ASN A 1 192 ? 7.178 13.490 -13.685 1.00 85.81 192 ASN A CA 1
ATOM 1503 C C . ASN A 1 192 ? 5.675 13.229 -13.520 1.00 85.81 192 ASN A C 1
ATOM 1505 O O . ASN A 1 192 ? 5.108 13.455 -12.455 1.00 85.81 192 ASN A O 1
ATOM 1509 N N . LYS A 1 193 ? 5.020 12.781 -14.593 1.00 91.62 193 LYS A N 1
ATOM 1510 C CA . LYS A 1 193 ? 3.623 12.347 -14.547 1.00 91.62 193 LYS A CA 1
ATOM 1511 C C . LYS A 1 193 ? 3.554 10.820 -14.482 1.00 91.62 193 LYS A C 1
ATOM 1513 O O . LYS A 1 193 ? 4.264 10.166 -15.245 1.00 91.62 193 LYS A O 1
ATOM 1518 N N . PRO A 1 194 ? 2.703 10.240 -13.621 1.00 94.38 194 PRO A N 1
ATOM 1519 C CA . PRO A 1 194 ? 2.499 8.798 -13.608 1.00 94.38 194 PRO A CA 1
ATOM 1520 C C . PRO A 1 194 ? 1.718 8.375 -14.856 1.00 94.38 194 PRO A C 1
ATOM 1522 O O . PRO A 1 194 ? 0.737 9.030 -15.221 1.00 94.38 194 PRO A O 1
ATOM 1525 N N . LEU A 1 195 ? 2.123 7.271 -15.492 1.00 94.88 195 LEU A N 1
ATOM 1526 C CA . LEU A 1 195 ? 1.431 6.755 -16.676 1.00 94.88 195 LEU A CA 1
ATOM 1527 C C . LEU A 1 195 ? -0.040 6.422 -16.383 1.00 94.88 195 LEU A C 1
ATOM 1529 O O . LEU A 1 195 ? -0.918 6.706 -17.192 1.00 94.88 195 LEU A O 1
ATOM 1533 N N . LEU A 1 196 ? -0.325 5.833 -15.220 1.00 95.75 196 LEU A N 1
ATOM 1534 C CA . LEU A 1 196 ? -1.667 5.392 -14.846 1.00 95.75 196 LEU A CA 1
ATOM 1535 C C . LEU A 1 196 ? -2.313 6.385 -13.874 1.00 95.75 196 LEU A C 1
ATOM 1537 O O . LEU A 1 196 ? -2.852 5.991 -12.846 1.00 95.75 196 LEU A O 1
ATOM 1541 N N . SER A 1 197 ? -2.296 7.687 -14.181 1.00 92.75 197 SER A N 1
ATOM 1542 C CA . SER A 1 197 ? -2.818 8.737 -13.282 1.00 92.75 197 SER A CA 1
ATOM 1543 C C . SER A 1 197 ? -4.301 8.576 -12.911 1.00 92.75 197 SER A C 1
ATOM 1545 O O . SER A 1 197 ? -4.737 9.019 -11.847 1.00 92.75 197 SER A O 1
ATOM 1547 N N . ALA A 1 198 ? -5.091 7.901 -13.753 1.00 94.56 198 ALA A N 1
ATOM 1548 C CA . ALA A 1 198 ? -6.501 7.618 -13.486 1.00 94.56 198 ALA A CA 1
ATOM 1549 C C . ALA A 1 198 ? -6.724 6.633 -12.325 1.00 94.56 198 ALA A C 1
ATOM 1551 O O . ALA A 1 198 ? -7.839 6.573 -11.799 1.00 94.56 198 ALA A O 1
ATOM 1552 N N . THR A 1 199 ? -5.681 5.912 -11.893 1.00 96.25 199 THR A N 1
ATOM 1553 C CA . THR A 1 199 ? -5.719 5.008 -10.730 1.00 96.25 199 THR A CA 1
ATOM 1554 C C . THR A 1 199 ? -6.202 5.706 -9.464 1.00 96.25 199 THR A C 1
ATOM 1556 O O . THR A 1 199 ? -6.864 5.071 -8.648 1.00 96.25 199 THR A O 1
ATOM 1559 N N . LYS A 1 200 ? -6.021 7.028 -9.345 1.00 96.12 200 LYS A N 1
ATOM 1560 C CA . LYS A 1 200 ? -6.560 7.826 -8.234 1.00 96.12 200 LYS A CA 1
ATOM 1561 C C . LYS A 1 200 ? -8.068 7.637 -8.019 1.00 96.12 200 LYS A C 1
ATOM 1563 O O . LYS A 1 200 ? -8.533 7.608 -6.887 1.00 96.12 200 LYS A O 1
ATOM 1568 N N . LYS A 1 201 ? -8.827 7.402 -9.098 1.00 96.50 201 LYS A N 1
ATOM 1569 C CA . LYS A 1 201 ? -10.285 7.176 -9.062 1.00 96.50 201 LYS A CA 1
ATOM 1570 C C . LYS A 1 201 ? -10.683 5.705 -8.944 1.00 96.50 201 LYS A C 1
ATOM 1572 O O . LYS A 1 201 ? -11.875 5.394 -8.957 1.00 96.50 201 LYS A O 1
ATOM 1577 N N . PHE A 1 202 ? -9.722 4.788 -8.897 1.00 97.12 202 PHE A N 1
ATOM 1578 C CA . PHE A 1 202 ? -10.023 3.373 -8.734 1.00 97.12 202 PHE A CA 1
ATOM 1579 C C . PHE A 1 202 ? -10.516 3.105 -7.324 1.00 97.12 202 PHE A C 1
ATOM 1581 O O . PHE A 1 202 ? -10.283 3.878 -6.395 1.00 97.12 202 PHE A O 1
ATOM 1588 N N . THR A 1 203 ? -11.226 1.993 -7.179 1.00 97.31 203 THR A N 1
ATOM 1589 C CA . THR A 1 203 ? -11.825 1.609 -5.907 1.00 97.31 203 THR A CA 1
ATOM 1590 C C . THR A 1 203 ? -11.277 0.279 -5.435 1.00 97.31 203 THR A C 1
ATOM 1592 O O . THR A 1 203 ? -11.038 -0.625 -6.235 1.00 97.31 203 THR A O 1
ATOM 1595 N N . VAL A 1 204 ? -11.116 0.136 -4.126 1.00 97.12 204 VAL A N 1
ATOM 1596 C CA . VAL A 1 204 ? -10.797 -1.132 -3.479 1.00 97.12 204 VAL A CA 1
ATOM 1597 C C . VAL A 1 204 ? -11.913 -1.497 -2.511 1.00 97.12 204 VAL A C 1
ATOM 1599 O O . VAL A 1 204 ? -12.268 -0.735 -1.615 1.00 97.12 204 VAL A O 1
ATOM 1602 N N . LEU A 1 205 ? -12.493 -2.679 -2.704 1.00 96.19 205 LEU A N 1
ATOM 1603 C CA . LEU A 1 205 ? -13.388 -3.300 -1.738 1.00 96.19 205 LEU A CA 1
ATOM 1604 C C . LEU A 1 205 ? -12.548 -4.114 -0.759 1.00 96.19 205 LEU A C 1
ATOM 1606 O O . LEU A 1 205 ? -11.899 -5.076 -1.169 1.00 96.19 205 LEU A O 1
ATOM 1610 N N . ILE A 1 206 ? -12.631 -3.786 0.526 1.00 97.00 206 ILE A N 1
ATOM 1611 C CA . ILE A 1 206 ? -11.975 -4.539 1.596 1.00 97.00 206 ILE A CA 1
ATOM 1612 C C . ILE A 1 206 ? -13.039 -5.323 2.354 1.00 97.00 206 ILE A C 1
ATOM 1614 O O . ILE A 1 206 ? -13.916 -4.749 2.993 1.00 97.00 206 ILE A O 1
ATOM 1618 N N . LYS A 1 207 ? -12.985 -6.650 2.311 1.00 95.44 207 LYS A N 1
ATOM 1619 C CA . LYS A 1 207 ? -13.822 -7.506 3.154 1.00 95.44 207 LYS A CA 1
ATOM 1620 C C . LYS A 1 207 ? -12.985 -7.961 4.330 1.00 95.44 207 LYS A C 1
ATOM 1622 O O . LYS A 1 207 ? -12.004 -8.675 4.141 1.00 95.44 207 LYS A O 1
ATOM 1627 N N . ASN A 1 208 ? -13.396 -7.571 5.525 1.00 97.00 208 ASN A N 1
ATOM 1628 C CA . ASN A 1 208 ? -12.741 -7.980 6.752 1.00 97.00 208 ASN A CA 1
ATOM 1629 C C . ASN A 1 208 ? -13.720 -8.760 7.632 1.00 97.00 208 ASN A C 1
ATOM 1631 O O . ASN A 1 208 ? -14.851 -8.320 7.856 1.00 97.00 208 ASN A O 1
ATOM 1635 N N . PHE A 1 209 ? -13.268 -9.920 8.095 1.00 95.38 209 PHE A N 1
ATOM 1636 C CA . PHE A 1 209 ? -13.943 -10.777 9.058 1.00 95.38 209 PHE A CA 1
ATOM 1637 C C . PHE A 1 209 ? -13.084 -10.850 10.308 1.00 95.38 209 PHE A C 1
ATOM 1639 O O . PHE A 1 209 ? -11.871 -11.017 10.201 1.00 95.38 209 PHE A O 1
ATOM 1646 N N . VAL A 1 210 ? -13.717 -10.736 11.469 1.00 95.94 210 VAL A N 1
ATOM 1647 C CA . VAL A 1 210 ? -13.041 -10.836 12.758 1.00 95.94 210 VAL A CA 1
ATOM 1648 C C . VAL A 1 210 ? -13.766 -11.812 13.673 1.00 95.94 210 VAL A C 1
ATOM 1650 O O . VAL A 1 210 ? -15.000 -11.836 13.712 1.00 95.94 210 VAL A O 1
ATOM 1653 N N . ASP A 1 211 ? -13.000 -12.616 14.396 1.00 95.81 211 ASP A N 1
ATOM 1654 C CA . ASP A 1 211 ? -13.472 -13.512 15.449 1.00 95.81 211 ASP A CA 1
ATOM 1655 C C . ASP A 1 211 ? -12.872 -13.056 16.783 1.00 95.81 211 ASP A C 1
ATOM 1657 O O . ASP A 1 211 ? -11.694 -12.701 16.856 1.00 95.81 211 ASP A O 1
ATOM 1661 N N . PHE A 1 212 ? -13.698 -13.034 17.827 1.00 95.88 212 PHE A N 1
ATOM 1662 C CA . PHE A 1 212 ? -13.296 -12.805 19.211 1.00 95.88 212 PHE A CA 1
ATOM 1663 C C . PHE A 1 212 ? -13.419 -14.146 19.948 1.00 95.88 212 PHE A C 1
ATOM 1665 O O . PHE A 1 212 ? -14.478 -14.422 20.530 1.00 95.88 212 PHE A O 1
ATOM 1672 N N . PRO A 1 213 ? -12.376 -15.003 19.941 1.00 94.94 213 PRO A N 1
ATOM 1673 C CA . PRO A 1 213 ? -12.519 -16.415 20.297 1.00 94.94 213 PRO A CA 1
ATOM 1674 C C . PRO A 1 213 ? -12.981 -16.633 21.739 1.00 94.94 213 PRO A C 1
ATOM 1676 O O . PRO A 1 213 ? -13.774 -17.537 22.004 1.00 94.94 213 PRO A O 1
ATOM 1679 N N . LYS A 1 214 ? -12.547 -15.769 22.671 1.00 94.75 214 LYS A N 1
ATOM 1680 C CA . LYS A 1 214 ? -12.938 -15.850 24.088 1.00 94.75 214 LYS A CA 1
ATOM 1681 C C . LYS A 1 214 ? -14.447 -15.664 24.272 1.00 94.75 214 LYS A C 1
ATOM 1683 O O . LYS A 1 214 ? -15.051 -16.352 25.089 1.00 94.75 214 LYS A O 1
ATOM 1688 N N . PHE A 1 215 ? -15.051 -14.767 23.494 1.00 94.00 215 PHE A N 1
ATOM 1689 C CA . PHE A 1 215 ? -16.485 -14.467 23.558 1.00 94.00 215 PHE A CA 1
ATOM 1690 C C . PHE A 1 215 ? -17.310 -15.274 22.549 1.00 94.00 215 PHE A C 1
ATOM 1692 O O . PHE A 1 215 ? -18.532 -15.284 22.644 1.00 94.00 215 PHE A O 1
ATOM 1699 N N . LYS A 1 216 ? -16.656 -15.971 21.606 1.00 93.94 216 LYS A N 1
ATOM 1700 C CA . LYS A 1 216 ? -17.283 -16.712 20.496 1.00 93.94 216 LYS A CA 1
ATOM 1701 C C . LYS A 1 216 ? -18.173 -15.822 19.617 1.00 93.94 216 LYS A C 1
ATOM 1703 O O . LYS A 1 216 ? -19.207 -16.264 19.116 1.00 93.94 216 LYS A O 1
ATOM 1708 N N . ILE A 1 217 ? -17.769 -14.564 19.434 1.00 93.69 217 ILE A N 1
ATOM 1709 C CA . ILE A 1 217 ? -18.499 -13.568 18.642 1.00 93.69 217 ILE A CA 1
ATOM 1710 C C . ILE A 1 217 ? -17.743 -13.317 17.342 1.00 93.69 217 ILE A C 1
ATOM 1712 O O . ILE A 1 217 ? -16.575 -12.936 17.356 1.00 93.69 217 ILE A O 1
ATOM 1716 N N . ARG A 1 218 ? -18.449 -13.440 16.216 1.00 93.31 218 ARG A N 1
ATOM 1717 C CA . ARG A 1 218 ? -17.921 -13.138 14.882 1.00 93.31 218 ARG A CA 1
ATOM 1718 C C . ARG A 1 218 ? -18.545 -11.877 14.318 1.00 93.31 218 ARG A C 1
ATOM 1720 O O . ARG A 1 218 ? -19.759 -11.677 14.390 1.00 93.31 218 ARG A O 1
ATOM 1727 N N . ARG A 1 219 ? -17.719 -11.042 13.697 1.00 93.62 219 ARG A N 1
ATOM 1728 C CA . ARG A 1 219 ? -18.140 -9.820 13.011 1.00 93.62 219 ARG A CA 1
ATOM 1729 C C . ARG A 1 219 ? -17.523 -9.729 11.631 1.00 93.62 219 ARG A C 1
ATOM 1731 O O . ARG A 1 219 ? -16.564 -10.411 11.283 1.00 93.62 219 ARG A O 1
ATOM 1738 N N . ARG A 1 220 ? -18.121 -8.863 10.826 1.00 93.62 220 ARG A N 1
ATOM 1739 C CA . ARG A 1 220 ? -17.615 -8.476 9.517 1.00 93.62 220 ARG A CA 1
ATOM 1740 C C . ARG A 1 220 ? -17.870 -6.996 9.313 1.00 93.62 220 ARG A C 1
ATOM 1742 O O . ARG A 1 220 ? -18.845 -6.463 9.841 1.00 93.62 220 ARG A O 1
ATOM 1749 N N . ASN A 1 221 ? -17.030 -6.349 8.524 1.00 94.44 221 ASN A N 1
ATOM 1750 C CA . ASN A 1 221 ? -17.149 -4.914 8.288 1.00 94.44 221 ASN A CA 1
ATOM 1751 C C . ASN A 1 221 ? -18.348 -4.512 7.413 1.00 94.44 221 ASN A C 1
ATOM 1753 O O . ASN A 1 221 ? -18.840 -3.397 7.526 1.00 94.44 221 ASN A O 1
ATOM 1757 N N . ILE A 1 222 ? -18.832 -5.409 6.548 1.00 91.62 222 ILE A N 1
ATOM 1758 C CA . ILE A 1 222 ? -20.038 -5.182 5.738 1.00 91.62 222 ILE A CA 1
ATOM 1759 C C . ILE A 1 222 ? -21.279 -5.400 6.616 1.00 91.62 222 ILE A C 1
ATOM 1761 O O . ILE A 1 222 ? -21.532 -6.544 7.004 1.00 91.62 222 ILE A O 1
ATOM 1765 N N . PRO A 1 223 ? -22.089 -4.366 6.902 1.00 82.62 223 PRO A N 1
ATOM 1766 C CA . PRO A 1 223 ? -23.219 -4.517 7.808 1.00 82.62 223 PRO A CA 1
ATOM 1767 C C . PRO A 1 223 ? -24.349 -5.353 7.189 1.00 82.62 223 PRO A C 1
ATOM 1769 O O . PRO A 1 223 ? -24.766 -5.101 6.060 1.00 82.62 223 PRO A O 1
ATOM 1772 N N . ASN A 1 224 ? -24.893 -6.310 7.948 1.00 79.62 224 ASN A N 1
ATOM 1773 C CA . ASN A 1 224 ? -25.931 -7.238 7.464 1.00 79.62 224 ASN A CA 1
ATOM 1774 C C . ASN A 1 224 ? -27.291 -6.571 7.182 1.00 79.62 224 ASN A C 1
ATOM 1776 O O . ASN A 1 224 ? -28.095 -7.119 6.441 1.00 79.62 224 ASN A O 1
ATOM 1780 N N . PHE A 1 225 ? -27.564 -5.405 7.773 1.00 77.31 225 PHE A N 1
ATOM 1781 C CA . PHE A 1 225 ? -28.838 -4.686 7.623 1.00 77.31 225 PHE A CA 1
ATOM 1782 C C . PHE A 1 225 ? -28.916 -3.827 6.349 1.00 77.31 225 PHE A C 1
ATOM 1784 O O . PHE A 1 225 ? -29.910 -3.136 6.127 1.00 77.31 225 PHE A O 1
ATOM 1791 N N . LYS A 1 226 ? -27.854 -3.796 5.538 1.00 77.69 226 LYS A N 1
ATOM 1792 C CA . LYS A 1 226 ? -27.807 -3.010 4.302 1.00 77.69 226 LYS A CA 1
ATOM 1793 C C . LYS A 1 226 ? -28.364 -3.814 3.122 1.00 77.69 226 LYS A C 1
ATOM 1795 O O . LYS A 1 226 ? -28.180 -5.023 3.041 1.00 77.69 226 LYS A O 1
ATOM 1800 N N . ASP A 1 227 ? -29.014 -3.112 2.193 1.00 81.12 227 ASP A N 1
ATOM 1801 C CA . ASP A 1 227 ? -29.527 -3.658 0.926 1.00 81.12 227 ASP A CA 1
ATOM 1802 C C . ASP A 1 227 ? -28.404 -4.378 0.140 1.00 81.12 227 ASP A C 1
ATOM 1804 O O . ASP A 1 227 ? -27.283 -3.862 0.089 1.00 81.12 227 ASP A O 1
ATOM 1808 N N . PRO A 1 228 ? -28.672 -5.521 -0.521 1.00 78.38 228 PRO A N 1
ATOM 1809 C CA . PRO A 1 228 ? -27.774 -6.132 -1.508 1.00 78.38 228 PRO A CA 1
ATOM 1810 C C . PRO A 1 228 ? -27.100 -5.159 -2.500 1.00 78.38 228 PRO A C 1
ATOM 1812 O O . PRO A 1 228 ? -25.964 -5.386 -2.919 1.00 78.38 228 PRO A O 1
ATOM 1815 N N . ASN A 1 229 ? -27.764 -4.062 -2.875 1.00 85.50 229 ASN A N 1
ATOM 1816 C CA . ASN A 1 229 ? -27.224 -3.040 -3.776 1.00 85.50 229 ASN A CA 1
ATOM 1817 C C . ASN A 1 229 ? -26.360 -1.969 -3.087 1.00 85.50 229 ASN A C 1
ATOM 1819 O O . ASN A 1 229 ? -25.784 -1.127 -3.777 1.00 85.50 229 ASN A O 1
ATOM 1823 N N . TYR A 1 230 ? -26.219 -1.995 -1.761 1.00 89.44 230 TYR A N 1
ATOM 1824 C CA . TYR A 1 230 ? -25.421 -1.036 -0.989 1.00 89.44 230 TYR A CA 1
ATOM 1825 C C . TYR A 1 230 ? -23.983 -0.920 -1.506 1.00 89.44 230 TYR A C 1
ATOM 1827 O O . TYR A 1 230 ? -23.502 0.181 -1.778 1.00 89.44 230 TYR A O 1
ATOM 1835 N N . LEU A 1 231 ? -23.335 -2.063 -1.749 1.00 89.94 231 LEU A N 1
ATOM 1836 C CA . LEU A 1 231 ? -21.960 -2.130 -2.254 1.00 89.94 231 LEU A CA 1
ATOM 1837 C C . LEU A 1 231 ? -21.809 -1.637 -3.701 1.00 89.94 231 LEU A C 1
ATOM 1839 O O . LEU A 1 231 ? -20.694 -1.504 -4.184 1.00 89.94 231 LEU A O 1
ATOM 1843 N N . LYS A 1 232 ? -22.902 -1.394 -4.430 1.00 86.69 232 LYS A N 1
ATOM 1844 C CA . LYS A 1 232 ? -22.824 -0.822 -5.783 1.00 86.69 232 LYS A CA 1
ATOM 1845 C C . LYS A 1 232 ? -22.798 0.706 -5.774 1.00 86.69 232 LYS A C 1
ATOM 1847 O O . LYS A 1 232 ? -22.496 1.294 -6.804 1.00 86.69 232 LYS A O 1
ATOM 1852 N N . ARG A 1 233 ? -23.184 1.341 -4.662 1.00 88.81 233 ARG A N 1
ATOM 1853 C CA . ARG A 1 233 ? -23.424 2.793 -4.588 1.00 88.81 233 ARG A CA 1
ATOM 1854 C C . ARG A 1 233 ? -22.637 3.496 -3.490 1.00 88.81 233 ARG A C 1
ATOM 1856 O O . ARG A 1 233 ? -22.531 4.716 -3.530 1.00 88.81 233 ARG A O 1
ATOM 1863 N N . CYS A 1 234 ? -22.158 2.768 -2.485 1.00 93.50 234 CYS A N 1
ATOM 1864 C CA . CYS A 1 234 ? -21.441 3.385 -1.381 1.00 93.50 234 CYS A CA 1
ATOM 1865 C C . CYS A 1 234 ? -19.970 3.616 -1.739 1.00 93.50 234 CYS A C 1
ATOM 1867 O O . CYS A 1 234 ? -19.338 2.751 -2.337 1.00 93.50 234 CYS A O 1
ATOM 1869 N N . ASN A 1 235 ? -19.444 4.753 -1.291 1.00 95.50 235 ASN A N 1
ATOM 1870 C CA . ASN A 1 235 ? -18.017 5.008 -1.136 1.00 95.50 235 ASN A CA 1
ATOM 1871 C C . ASN A 1 235 ? -17.774 5.403 0.321 1.00 95.50 235 ASN A C 1
ATOM 1873 O O . ASN A 1 235 ? -18.637 6.031 0.949 1.00 95.50 235 ASN A O 1
ATOM 1877 N N . TYR A 1 236 ? -16.630 5.001 0.859 1.00 96.62 236 TYR A N 1
ATOM 1878 C CA . TYR A 1 236 ? -16.195 5.383 2.189 1.00 96.62 236 TYR A CA 1
ATOM 1879 C C . TYR A 1 236 ? -16.070 6.899 2.289 1.00 96.62 236 TYR A C 1
ATOM 1881 O O . TYR A 1 236 ? -15.525 7.556 1.409 1.00 96.62 236 TYR A O 1
ATOM 1889 N N . HIS A 1 237 ? -16.576 7.449 3.385 1.00 95.38 237 HIS A N 1
ATOM 1890 C CA . HIS A 1 237 ? -16.308 8.824 3.769 1.00 95.38 237 HIS A CA 1
ATOM 1891 C C . HIS A 1 237 ? -16.333 8.893 5.297 1.00 95.38 237 HIS A C 1
ATOM 1893 O O . HIS A 1 237 ? -17.310 8.418 5.882 1.00 95.38 237 HIS A O 1
ATOM 1899 N N . PRO A 1 238 ? -15.340 9.519 5.954 1.00 94.00 238 PRO A N 1
ATOM 1900 C CA . PRO A 1 238 ? -15.177 9.457 7.411 1.00 94.00 238 PRO A CA 1
ATOM 1901 C C . PRO A 1 238 ? -16.406 9.950 8.189 1.00 94.00 238 PRO A C 1
ATOM 1903 O O . PRO A 1 238 ? -16.726 9.412 9.241 1.00 94.00 238 PRO A O 1
ATOM 1906 N N . VAL A 1 239 ? -17.119 10.947 7.653 1.00 93.81 239 VAL A N 1
ATOM 1907 C CA . VAL A 1 239 ? -18.352 11.491 8.256 1.00 93.81 239 VAL A CA 1
ATOM 1908 C C . VAL A 1 239 ? -19.628 10.904 7.633 1.00 93.81 239 VAL A C 1
ATOM 1910 O O . VAL A 1 239 ? -20.461 10.343 8.336 1.00 93.81 239 VAL A O 1
ATOM 1913 N N . ASN A 1 240 ? -19.786 11.012 6.309 1.00 93.81 240 ASN A N 1
ATOM 1914 C CA . ASN A 1 240 ? -21.038 10.676 5.624 1.00 93.81 240 ASN A CA 1
ATOM 1915 C C . ASN A 1 240 ? -21.314 9.166 5.520 1.00 93.81 240 ASN A C 1
ATOM 1917 O O . ASN A 1 240 ? -22.464 8.750 5.610 1.00 93.81 240 ASN A O 1
ATOM 1921 N N . ASN A 1 241 ? -20.281 8.343 5.304 1.00 93.44 241 ASN A N 1
ATOM 1922 C CA . ASN A 1 241 ? -20.410 6.900 5.065 1.00 93.44 241 ASN A CA 1
ATOM 1923 C C . ASN A 1 241 ? -19.252 6.106 5.712 1.00 93.44 241 ASN A C 1
ATOM 1925 O O . ASN A 1 241 ? -18.529 5.395 5.006 1.00 93.44 241 ASN A O 1
ATOM 1929 N N . PRO A 1 242 ? -19.075 6.174 7.045 1.00 94.44 242 PRO A N 1
ATOM 1930 C CA . PRO A 1 242 ? -17.921 5.576 7.727 1.00 94.44 242 PRO A CA 1
ATOM 1931 C C . PRO A 1 242 ? -17.900 4.042 7.676 1.00 94.44 242 PRO A C 1
ATOM 1933 O O . PRO A 1 242 ? -16.856 3.425 7.837 1.00 94.44 242 PRO A O 1
ATOM 1936 N N . LEU A 1 243 ? -19.054 3.409 7.442 1.00 93.69 243 LEU A N 1
ATOM 1937 C CA . LEU A 1 243 ? -19.187 1.948 7.393 1.00 93.69 243 LEU A CA 1
ATOM 1938 C C . LEU A 1 243 ? -19.047 1.364 5.980 1.00 93.69 243 LEU A C 1
ATOM 1940 O O . LEU A 1 243 ? -19.160 0.149 5.817 1.00 93.69 243 LEU A O 1
ATOM 1944 N N . CYS A 1 244 ? -18.874 2.196 4.946 1.00 95.50 244 CYS A N 1
ATOM 1945 C CA . CYS A 1 244 ? -18.719 1.674 3.593 1.00 95.50 244 CYS A CA 1
ATOM 1946 C C . CYS A 1 244 ? -17.308 1.096 3.414 1.00 95.50 244 CYS A C 1
ATOM 1948 O O . CYS A 1 244 ? -16.335 1.811 3.622 1.00 95.50 244 CYS A O 1
ATOM 1950 N N . PRO A 1 245 ? -17.173 -0.166 2.985 1.00 96.06 245 PRO A N 1
ATOM 1951 C CA . PRO A 1 245 ? -15.880 -0.830 2.854 1.00 96.06 245 PRO A CA 1
ATOM 1952 C C . PRO A 1 245 ? -15.260 -0.681 1.455 1.00 96.06 245 PRO A C 1
ATOM 1954 O O . PRO A 1 245 ? -14.419 -1.494 1.065 1.00 96.06 245 PRO A O 1
ATOM 1957 N N . ILE A 1 246 ? -15.741 0.286 0.667 1.00 97.00 246 ILE A N 1
ATOM 1958 C CA . ILE A 1 246 ? -15.253 0.598 -0.677 1.00 97.00 246 ILE A CA 1
ATOM 1959 C C . ILE A 1 246 ? -14.531 1.929 -0.596 1.00 97.00 246 ILE A C 1
ATOM 1961 O O . ILE A 1 246 ? -15.143 2.948 -0.288 1.00 97.00 246 ILE A O 1
ATOM 1965 N N . PHE A 1 247 ? -13.239 1.903 -0.876 1.00 97.88 247 PHE A N 1
ATOM 1966 C CA . PHE A 1 247 ? -12.358 3.049 -0.730 1.00 97.88 247 PHE A CA 1
ATOM 1967 C C . PHE A 1 247 ? -11.866 3.497 -2.097 1.00 97.88 247 PHE A C 1
ATOM 1969 O O . PHE A 1 247 ? -11.457 2.657 -2.897 1.00 97.88 247 PHE A O 1
ATOM 1976 N N . VAL A 1 248 ? -11.903 4.799 -2.362 1.00 97.38 248 VAL A N 1
ATOM 1977 C CA . VAL A 1 248 ? -11.256 5.391 -3.538 1.00 97.38 248 VAL A CA 1
ATOM 1978 C C . VAL A 1 248 ? -9.765 5.535 -3.226 1.00 97.38 248 VAL A C 1
ATOM 1980 O O . VAL A 1 248 ? -9.419 5.915 -2.108 1.00 97.38 248 VAL A O 1
ATOM 1983 N N . LEU A 1 249 ? -8.880 5.202 -4.171 1.00 96.88 249 LEU A N 1
ATOM 1984 C CA . LEU A 1 249 ? -7.434 5.194 -3.904 1.00 96.88 249 LEU A CA 1
ATOM 1985 C C . LEU A 1 249 ? -6.892 6.580 -3.522 1.00 96.88 249 LEU A C 1
ATOM 1987 O O . LEU A 1 249 ? -6.049 6.667 -2.637 1.00 96.88 249 LEU A O 1
ATOM 1991 N N . GLU A 1 250 ? -7.397 7.653 -4.131 1.00 96.38 250 GLU A N 1
ATOM 1992 C CA . GLU A 1 250 ? -7.032 9.032 -3.774 1.00 96.38 250 GLU A CA 1
ATOM 1993 C C . GLU A 1 250 ? -7.350 9.371 -2.309 1.00 96.38 250 GLU A C 1
ATOM 1995 O O . GLU A 1 250 ? -6.541 10.004 -1.640 1.00 96.38 250 GLU A O 1
ATOM 2000 N N . ASP A 1 251 ? -8.476 8.883 -1.782 1.00 95.25 251 ASP A N 1
ATOM 2001 C CA . ASP A 1 251 ? -8.947 9.220 -0.431 1.00 95.25 251 ASP A CA 1
ATOM 2002 C C . ASP A 1 251 ? -8.152 8.513 0.680 1.00 95.25 251 ASP A C 1
ATOM 2004 O O . ASP A 1 251 ? -8.160 8.951 1.833 1.00 95.25 251 ASP A O 1
ATOM 2008 N N . ILE A 1 252 ? -7.498 7.392 0.359 1.00 95.56 252 ILE A N 1
ATOM 2009 C CA . ILE A 1 252 ? -6.775 6.563 1.338 1.00 95.56 252 ILE A CA 1
ATOM 2010 C C . ILE A 1 252 ? -5.265 6.761 1.308 1.00 95.56 252 ILE A C 1
ATOM 2012 O O . ILE A 1 252 ? -4.577 6.246 2.185 1.00 95.56 252 ILE A O 1
ATOM 2016 N N . VAL A 1 253 ? -4.738 7.476 0.314 1.00 94.31 253 VAL A N 1
ATOM 2017 C CA . VAL A 1 253 ? -3.309 7.776 0.197 1.00 94.31 253 VAL A CA 1
ATOM 2018 C C . VAL A 1 253 ? -3.044 9.149 0.819 1.00 94.31 253 VAL A C 1
ATOM 2020 O O . VAL A 1 253 ? -3.491 10.159 0.281 1.00 94.31 253 VAL A O 1
ATOM 2023 N N . PRO A 1 254 ? -2.302 9.238 1.939 1.00 91.31 254 PRO A N 1
ATOM 2024 C CA . PRO A 1 254 ? -2.000 10.529 2.548 1.00 91.31 254 PRO A CA 1
ATOM 2025 C C . PRO A 1 254 ? -0.993 11.323 1.703 1.00 91.31 254 PRO A C 1
ATOM 2027 O O . PRO A 1 254 ? 0.146 10.887 1.523 1.00 91.31 254 PRO A O 1
ATOM 2030 N N . GLY A 1 255 ? -1.387 12.511 1.240 1.00 89.94 255 GLY A N 1
ATOM 2031 C CA . GLY A 1 255 ? -0.532 13.431 0.479 1.00 89.94 255 GLY A CA 1
ATOM 2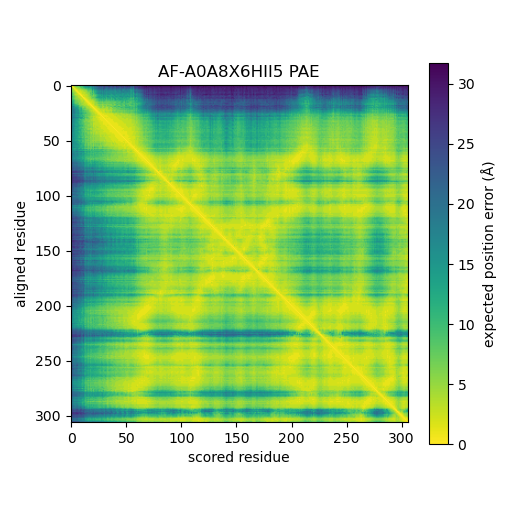032 C C . GLY A 1 255 ? -0.991 13.628 -0.967 1.00 89.94 255 GLY A C 1
ATOM 2033 O O . GLY A 1 255 ? -2.140 13.360 -1.306 1.00 89.94 255 GLY A O 1
ATOM 2034 N N . ASN A 1 256 ? -0.099 14.132 -1.824 1.00 92.12 256 ASN A N 1
ATOM 2035 C CA . ASN A 1 256 ? -0.397 14.313 -3.244 1.00 92.12 256 ASN A CA 1
ATOM 2036 C C . ASN A 1 256 ? -0.274 12.974 -3.989 1.00 92.12 256 ASN A C 1
ATOM 2038 O O . ASN A 1 256 ? 0.832 12.460 -4.174 1.00 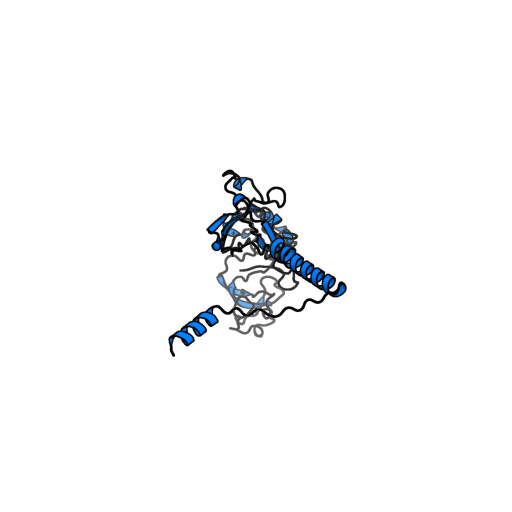92.12 256 ASN A O 1
ATOM 2042 N N . TYR A 1 257 ? -1.410 12.424 -4.430 1.00 93.88 257 TYR A N 1
ATOM 2043 C CA . TYR A 1 257 ? -1.462 11.136 -5.124 1.00 93.88 257 TYR A CA 1
ATOM 2044 C C . TYR A 1 257 ? -0.587 11.112 -6.380 1.00 93.88 257 TYR A C 1
ATOM 2046 O O . TYR A 1 257 ? 0.092 10.122 -6.622 1.00 93.88 257 TYR A O 1
ATOM 2054 N N . GLU A 1 258 ? -0.576 12.184 -7.178 1.00 92.25 258 GLU A N 1
ATOM 2055 C CA . GLU A 1 258 ? 0.141 12.193 -8.460 1.00 92.25 258 GLU A CA 1
ATOM 2056 C C . GLU A 1 258 ? 1.659 12.151 -8.263 1.00 92.25 258 GLU A C 1
ATOM 2058 O O . GLU A 1 258 ? 2.344 11.434 -8.986 1.00 92.25 258 GLU A O 1
ATOM 2063 N N . GLU A 1 259 ? 2.180 12.834 -7.243 1.00 90.75 259 GLU A N 1
ATOM 2064 C CA . GLU A 1 259 ? 3.604 12.784 -6.886 1.00 90.75 259 GLU A CA 1
ATOM 2065 C C . GLU A 1 259 ? 4.012 11.402 -6.366 1.00 90.75 259 GLU A C 1
ATOM 2067 O O . GLU A 1 259 ? 5.059 10.869 -6.741 1.00 90.75 259 GLU A O 1
ATOM 2072 N N . ILE A 1 260 ? 3.164 10.806 -5.523 1.00 92.75 260 ILE A N 1
ATOM 2073 C CA . ILE A 1 260 ? 3.371 9.463 -4.975 1.00 92.75 260 ILE A CA 1
ATOM 2074 C C . ILE A 1 260 ? 3.333 8.416 -6.091 1.00 92.75 260 ILE A C 1
ATOM 2076 O O . ILE A 1 260 ? 4.189 7.540 -6.152 1.00 92.75 260 ILE A O 1
ATOM 2080 N N . ALA A 1 261 ? 2.383 8.534 -7.013 1.00 94.81 261 ALA A N 1
ATOM 2081 C CA . ALA A 1 261 ? 2.170 7.599 -8.108 1.00 94.81 261 ALA A CA 1
ATOM 2082 C C . ALA A 1 261 ? 3.359 7.500 -9.082 1.00 94.81 261 ALA A C 1
ATOM 2084 O O . ALA A 1 261 ? 3.492 6.487 -9.766 1.00 94.81 261 ALA A O 1
ATOM 2085 N N . VAL A 1 262 ? 4.229 8.512 -9.156 1.00 93.88 262 VAL A N 1
ATOM 2086 C CA . VAL A 1 262 ? 5.429 8.483 -10.014 1.00 93.88 262 VAL A CA 1
ATOM 2087 C C . VAL A 1 262 ? 6.490 7.535 -9.466 1.00 93.88 262 VAL A C 1
ATOM 2089 O O . VAL A 1 262 ? 7.109 6.810 -10.240 1.00 93.88 262 VAL A O 1
ATOM 2092 N N . LYS A 1 263 ? 6.712 7.562 -8.145 1.00 91.69 263 LYS A N 1
ATOM 2093 C CA . LYS A 1 263 ? 7.800 6.836 -7.463 1.00 91.69 263 LYS A CA 1
ATOM 2094 C C . LYS A 1 263 ? 7.330 5.589 -6.707 1.00 91.69 263 LYS A C 1
ATOM 2096 O O . LYS A 1 263 ? 8.158 4.764 -6.333 1.00 91.69 263 LYS A O 1
ATOM 2101 N N . GLY A 1 264 ? 6.028 5.477 -6.461 1.00 93.44 264 GLY A N 1
ATOM 2102 C CA . GLY A 1 264 ? 5.433 4.492 -5.563 1.00 93.44 264 GLY A CA 1
ATOM 2103 C C . GLY A 1 264 ? 5.564 4.884 -4.088 1.00 93.44 264 GLY A C 1
ATOM 2104 O O . GLY A 1 264 ? 6.394 5.712 -3.714 1.00 93.44 264 GLY A O 1
ATOM 2105 N N . ALA A 1 265 ? 4.725 4.282 -3.246 1.00 93.81 265 ALA A N 1
ATOM 2106 C CA . ALA A 1 265 ? 4.763 4.411 -1.790 1.00 93.81 265 ALA A CA 1
ATOM 2107 C C . ALA A 1 265 ? 4.091 3.202 -1.132 1.00 93.81 265 ALA A C 1
ATOM 2109 O O . ALA A 1 265 ? 3.343 2.464 -1.779 1.00 93.81 265 ALA A O 1
ATOM 2110 N N . THR A 1 266 ? 4.296 3.054 0.174 1.00 94.56 266 THR A N 1
ATOM 2111 C CA . THR A 1 266 ? 3.655 2.013 0.978 1.00 94.56 266 THR A CA 1
ATOM 2112 C C . THR A 1 266 ? 2.645 2.659 1.915 1.00 94.56 266 THR A C 1
ATOM 2114 O O . THR A 1 266 ? 2.997 3.471 2.769 1.00 94.56 266 THR A O 1
ATOM 2117 N N . VAL A 1 267 ? 1.372 2.280 1.802 1.00 95.12 267 VAL A N 1
ATOM 2118 C CA . VAL A 1 267 ? 0.289 2.833 2.629 1.00 95.12 267 VAL A CA 1
ATOM 2119 C C . VAL A 1 267 ? -0.329 1.737 3.485 1.00 95.12 267 VAL A C 1
ATOM 2121 O O . VAL A 1 267 ? -0.740 0.694 2.986 1.00 95.12 267 VAL A O 1
ATOM 2124 N N . ALA A 1 268 ? -0.425 1.984 4.789 1.00 96.25 268 ALA A N 1
ATOM 2125 C CA . ALA A 1 268 ? -1.146 1.128 5.715 1.00 96.25 268 ALA A CA 1
ATOM 2126 C C . ALA A 1 268 ? -2.596 1.582 5.859 1.00 96.25 268 ALA A C 1
ATOM 2128 O O . ALA A 1 268 ? -2.875 2.732 6.209 1.00 96.25 268 ALA A O 1
ATOM 2129 N N . ILE A 1 269 ? -3.502 0.623 5.680 1.00 97.31 269 ILE A N 1
ATOM 2130 C CA . ILE A 1 269 ? -4.918 0.741 6.016 1.00 97.31 269 ILE A CA 1
ATOM 2131 C C . ILE A 1 269 ? -5.127 0.036 7.352 1.00 97.31 269 ILE A C 1
ATOM 2133 O O . ILE A 1 269 ? -4.997 -1.184 7.451 1.00 97.31 269 ILE A O 1
ATOM 2137 N N . VAL A 1 270 ? -5.435 0.803 8.391 1.00 96.75 270 VAL A N 1
ATOM 2138 C CA . VAL A 1 270 ? -5.655 0.284 9.740 1.00 96.75 270 VAL A CA 1
ATOM 2139 C C . VAL A 1 270 ? -7.155 0.152 9.968 1.00 96.75 270 VAL A C 1
ATOM 2141 O O . VAL A 1 270 ? -7.890 1.136 9.875 1.00 96.75 270 VAL A O 1
ATOM 2144 N N . ILE A 1 271 ? -7.592 -1.073 10.260 1.00 97.00 271 ILE A N 1
ATOM 2145 C CA . ILE A 1 271 ? -8.974 -1.413 10.606 1.00 97.00 271 ILE A CA 1
ATOM 2146 C C . ILE A 1 271 ? -9.011 -1.689 12.106 1.00 97.00 271 ILE A C 1
ATOM 2148 O O . ILE A 1 271 ? -8.553 -2.744 12.545 1.00 97.00 271 ILE A O 1
ATOM 2152 N N . ASP A 1 272 ? -9.524 -0.743 12.885 1.00 96.12 272 ASP A N 1
ATOM 2153 C CA . ASP A 1 272 ? -9.571 -0.850 14.341 1.00 96.12 272 ASP A CA 1
ATOM 2154 C C . ASP A 1 272 ? -10.956 -1.308 14.817 1.00 96.12 272 ASP A C 1
ATOM 2156 O O . ASP A 1 272 ? -11.986 -0.789 14.388 1.00 96.12 272 ASP A O 1
ATOM 2160 N N . TRP A 1 273 ? -10.979 -2.304 15.701 1.00 95.56 273 TRP A N 1
ATOM 2161 C CA . TRP A 1 273 ? -12.191 -2.935 16.226 1.00 95.56 273 TRP A CA 1
ATOM 2162 C C . TRP A 1 273 ? -12.254 -2.766 17.743 1.00 95.56 273 TRP A C 1
ATOM 2164 O O . TRP A 1 273 ? -11.920 -3.671 18.508 1.00 95.56 273 TRP A O 1
ATOM 2174 N N . GLN A 1 274 ? -12.735 -1.607 18.188 1.00 93.19 274 GLN A N 1
ATOM 2175 C CA . GLN A 1 274 ? -12.945 -1.319 19.608 1.00 93.19 274 GLN A CA 1
ATOM 2176 C C . GLN A 1 274 ? -14.384 -1.623 20.014 1.00 93.19 274 GLN A C 1
ATOM 2178 O O . GLN A 1 274 ? -15.260 -0.757 20.006 1.00 93.19 274 GLN A O 1
ATOM 2183 N N . CYS A 1 275 ? -14.636 -2.879 20.370 1.00 93.62 275 CYS A N 1
ATOM 2184 C CA . CYS A 1 275 ? -15.976 -3.343 20.702 1.00 93.62 275 CYS A CA 1
ATOM 2185 C C . CYS A 1 275 ? -16.173 -3.517 22.206 1.00 93.62 275 CYS A C 1
ATOM 2187 O O . CYS A 1 275 ? -15.329 -4.074 22.901 1.00 93.62 275 CYS A O 1
ATOM 2189 N N . ASN A 1 276 ? -17.323 -3.051 22.696 1.00 93.50 276 ASN A N 1
ATOM 2190 C CA . ASN A 1 276 ? -17.794 -3.320 24.048 1.00 93.50 276 ASN A CA 1
ATOM 2191 C C . ASN A 1 276 ? -19.018 -4.240 23.972 1.00 93.50 276 ASN A C 1
ATOM 2193 O O . ASN A 1 276 ? -20.083 -3.799 23.536 1.00 93.50 276 ASN A O 1
ATOM 2197 N N . PHE A 1 277 ? -18.855 -5.498 24.384 1.00 92.69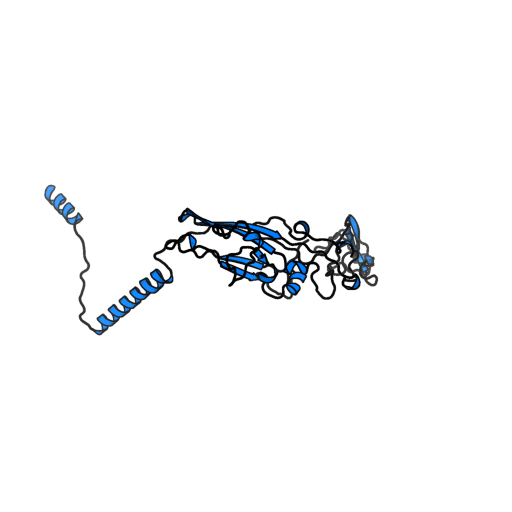 277 PHE A N 1
ATOM 2198 C CA . PHE A 1 277 ? -19.908 -6.516 24.329 1.00 92.69 277 PHE A CA 1
ATOM 2199 C C . PHE A 1 277 ? -20.836 -6.532 25.552 1.00 92.69 277 PHE A C 1
ATOM 2201 O O . PHE A 1 277 ? -21.810 -7.276 25.544 1.00 92.69 277 PHE A O 1
ATOM 2208 N N . ASP A 1 278 ? -20.608 -5.672 26.553 1.00 90.88 278 ASP A N 1
ATOM 2209 C CA . ASP A 1 278 ? -21.629 -5.382 27.574 1.00 90.88 278 ASP A CA 1
ATOM 2210 C C . ASP A 1 278 ? -22.809 -4.605 26.962 1.00 90.88 278 ASP A C 1
ATOM 2212 O O . ASP A 1 278 ? -23.936 -4.629 27.457 1.00 90.88 278 ASP A O 1
ATOM 2216 N N . LEU A 1 279 ? -22.541 -3.887 25.867 1.00 88.31 279 LEU A N 1
ATOM 2217 C CA . LEU A 1 279 ? -23.554 -3.265 25.027 1.00 88.31 279 LEU A CA 1
ATOM 2218 C C . LEU A 1 279 ? -24.034 -4.253 23.961 1.00 88.31 279 LEU A C 1
ATOM 2220 O O . LEU A 1 279 ? -23.492 -5.338 23.777 1.00 88.31 279 LEU A O 1
ATOM 2224 N N . SER A 1 280 ? -25.041 -3.843 23.188 1.00 87.06 280 SER A N 1
ATOM 2225 C CA . SER A 1 280 ? -25.486 -4.655 22.062 1.00 87.06 280 SER A CA 1
ATOM 2226 C C . SER A 1 280 ? -24.348 -4.915 21.076 1.00 87.06 280 SER A C 1
ATOM 2228 O O . SER A 1 280 ? -23.754 -4.002 20.499 1.00 87.06 280 SER A O 1
ATOM 2230 N N . GLU A 1 281 ? -24.157 -6.197 20.817 1.00 84.56 281 GLU A N 1
ATOM 2231 C CA . GLU A 1 281 ? -23.424 -6.797 19.716 1.00 84.56 281 GLU A CA 1
ATOM 2232 C C . GLU A 1 281 ? -23.537 -6.043 18.373 1.00 84.56 281 GLU A C 1
ATOM 2234 O O . GLU A 1 281 ? -22.557 -5.918 17.636 1.00 84.56 281 GLU A O 1
ATOM 2239 N N . SER A 1 282 ? -24.708 -5.478 18.063 1.00 82.06 282 SER A N 1
ATOM 2240 C CA . SER A 1 282 ? -24.962 -4.739 16.821 1.00 82.06 282 SER A CA 1
ATOM 2241 C C . SER A 1 282 ? -24.325 -3.346 16.763 1.00 82.06 282 SER A C 1
ATOM 2243 O O . SER A 1 282 ? -24.535 -2.636 15.782 1.00 82.06 282 SER A O 1
ATOM 2245 N N . LYS A 1 283 ? -23.608 -2.909 17.805 1.00 86.50 283 LYS A N 1
ATOM 2246 C CA . LYS A 1 283 ? -22.885 -1.624 17.853 1.00 86.50 283 LYS A CA 1
ATOM 2247 C C . LYS A 1 283 ? -21.373 -1.773 17.649 1.00 86.50 283 LYS A C 1
ATOM 2249 O O . LYS A 1 283 ? -20.659 -0.779 17.673 1.00 86.50 283 LYS A O 1
ATOM 2254 N N . CYS A 1 284 ? -20.894 -2.998 17.445 1.00 92.31 284 CYS A N 1
ATOM 2255 C CA . CYS A 1 284 ? -19.495 -3.299 17.166 1.00 92.31 284 CYS A CA 1
ATOM 2256 C C . CYS A 1 284 ? -19.206 -3.116 15.668 1.00 92.31 284 CYS A C 1
ATOM 2258 O O . CYS A 1 284 ? -19.565 -3.971 14.854 1.00 92.31 284 CYS A O 1
ATOM 2260 N N . TYR A 1 285 ? -18.572 -1.997 15.316 1.00 93.12 285 TYR A N 1
ATOM 2261 C CA . TYR A 1 285 ? -18.179 -1.649 13.950 1.00 93.12 285 TYR A CA 1
ATOM 2262 C C . TYR A 1 285 ? -16.709 -1.234 13.903 1.00 93.12 285 TYR A C 1
ATOM 2264 O O . TYR A 1 285 ? -16.209 -0.705 14.897 1.00 93.12 285 TYR A O 1
ATOM 2272 N N . PRO A 1 286 ? -16.032 -1.439 12.762 1.00 96.12 286 PRO A N 1
ATOM 2273 C CA . PRO A 1 286 ? -14.660 -1.005 12.613 1.00 96.12 286 PRO A CA 1
ATOM 2274 C C . PRO A 1 286 ? -14.575 0.501 12.374 1.00 96.12 286 PRO A C 1
ATOM 2276 O O . PRO A 1 286 ? -15.476 1.107 11.787 1.00 96.12 286 PRO A O 1
ATOM 2279 N N . THR A 1 287 ? -13.440 1.075 12.744 1.00 96.19 287 THR A N 1
ATOM 2280 C CA . THR A 1 287 ? -12.999 2.393 12.291 1.00 96.19 287 THR A CA 1
ATOM 2281 C C . THR A 1 287 ? -11.801 2.237 11.358 1.00 96.19 287 THR A C 1
ATOM 2283 O O . THR A 1 287 ? -11.025 1.286 11.461 1.00 96.19 287 THR A O 1
ATOM 2286 N N . TYR A 1 288 ? -11.674 3.157 10.402 1.00 97.50 288 TYR A N 1
ATOM 2287 C CA . TYR A 1 288 ? -10.625 3.123 9.387 1.00 97.50 288 TYR A CA 1
ATOM 2288 C C . TYR A 1 288 ? -9.704 4.323 9.539 1.00 97.50 288 TYR A C 1
ATOM 2290 O O . TYR A 1 288 ? -10.164 5.458 9.667 1.00 97.50 288 TYR A O 1
ATOM 2298 N N . SER A 1 289 ? -8.402 4.072 9.481 1.00 96.56 289 SER A N 1
ATOM 2299 C CA . SER A 1 289 ? -7.387 5.120 9.402 1.00 96.56 289 SER A CA 1
ATOM 2300 C C . SER A 1 289 ? -6.305 4.737 8.403 1.00 96.56 289 SER A C 1
ATOM 2302 O O . SER A 1 289 ? -6.062 3.555 8.148 1.00 96.56 289 SER A O 1
ATOM 2304 N N . PHE A 1 290 ? -5.6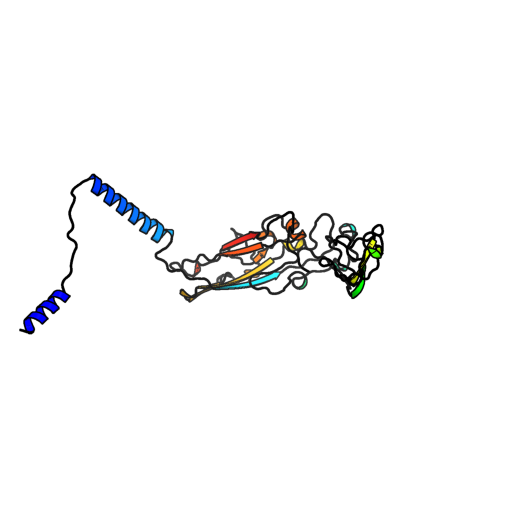75 5.748 7.816 1.00 96.25 290 PHE A N 1
ATOM 2305 C CA . PHE A 1 290 ? -4.707 5.578 6.741 1.00 96.25 290 PHE A CA 1
ATOM 2306 C C . PHE A 1 290 ? -3.422 6.298 7.107 1.00 96.25 290 PHE A C 1
ATOM 2308 O O . PHE A 1 290 ? -3.451 7.435 7.580 1.00 96.25 290 PHE A O 1
ATOM 2315 N N . ARG A 1 291 ? -2.289 5.632 6.903 1.00 94.44 291 ARG A N 1
ATOM 2316 C CA . ARG A 1 291 ? -0.971 6.210 7.164 1.00 94.44 291 ARG A CA 1
ATOM 2317 C C . ARG A 1 291 ? 0.022 5.749 6.115 1.00 94.44 291 ARG A C 1
ATOM 2319 O O . ARG A 1 291 ? 0.001 4.591 5.707 1.00 94.44 291 ARG A O 1
ATOM 2326 N N . ARG A 1 292 ? 0.911 6.646 5.711 1.00 92.75 292 ARG A N 1
ATOM 2327 C CA . ARG A 1 292 ? 2.067 6.295 4.889 1.00 92.75 292 ARG A CA 1
ATOM 2328 C C . ARG A 1 292 ? 3.107 5.591 5.770 1.00 92.75 292 ARG A C 1
ATOM 2330 O O . ARG A 1 292 ? 3.307 6.006 6.911 1.00 92.75 292 ARG A O 1
ATOM 2337 N N . LEU A 1 293 ? 3.674 4.487 5.287 1.00 91.56 293 LEU A N 1
ATOM 2338 C CA . LEU A 1 293 ? 4.666 3.679 6.007 1.00 91.56 293 LEU A CA 1
ATOM 2339 C C . LEU A 1 293 ? 6.101 3.982 5.577 1.00 91.56 293 LEU A C 1
ATOM 2341 O O . LEU A 1 293 ? 7.012 3.808 6.379 1.00 91.56 293 LEU A O 1
ATOM 2345 N N . ASP A 1 294 ? 6.300 4.387 4.327 1.00 86.81 294 ASP A N 1
ATOM 2346 C CA . ASP A 1 294 ? 7.601 4.758 3.783 1.00 86.81 294 ASP A CA 1
ATOM 2347 C C . ASP A 1 294 ? 7.957 6.218 4.102 1.00 86.81 294 ASP A C 1
ATOM 2349 O O . ASP A 1 294 ? 7.089 7.089 4.215 1.00 86.81 294 ASP A O 1
ATOM 2353 N N . GLU A 1 295 ? 9.255 6.487 4.236 1.00 79.50 295 GLU A N 1
ATOM 2354 C CA . GLU A 1 295 ? 9.783 7.838 4.403 1.00 79.50 295 GLU A CA 1
ATOM 2355 C C . GLU A 1 295 ? 10.106 8.453 3.040 1.00 79.50 295 GLU A C 1
ATOM 2357 O O . GLU A 1 295 ? 10.691 7.811 2.171 1.00 79.50 295 GLU A O 1
ATOM 2362 N N . ASN A 1 296 ? 9.764 9.731 2.858 1.00 72.25 296 ASN A N 1
ATOM 2363 C CA . ASN A 1 296 ? 10.162 10.483 1.671 1.00 72.25 296 ASN A CA 1
ATOM 2364 C C . ASN A 1 296 ? 11.634 10.912 1.802 1.00 72.25 296 ASN A C 1
ATOM 2366 O O . ASN A 1 296 ? 11.937 12.052 2.156 1.00 72.25 296 ASN A O 1
ATOM 2370 N N . SER A 1 297 ? 12.543 9.967 1.588 1.00 75.31 297 SER A N 1
ATOM 2371 C CA . SER A 1 297 ? 13.990 10.158 1.657 1.00 75.31 297 SER A CA 1
ATOM 2372 C C . SER A 1 297 ? 14.573 10.615 0.314 1.00 75.31 297 SER A C 1
ATOM 2374 O O . SER A 1 297 ? 13.992 10.428 -0.753 1.00 75.31 297 SER A O 1
ATOM 2376 N N . LEU A 1 298 ? 15.776 11.198 0.346 1.00 70.25 298 LEU A N 1
ATOM 2377 C CA . LEU A 1 298 ? 16.543 11.501 -0.873 1.00 70.25 298 LEU A CA 1
ATOM 2378 C C . LEU A 1 298 ? 17.115 10.234 -1.535 1.00 70.25 298 LEU A C 1
ATOM 2380 O O . LEU A 1 298 ? 17.376 10.228 -2.735 1.00 70.25 298 LEU A O 1
ATOM 2384 N N . ILE A 1 299 ? 17.308 9.168 -0.752 1.00 74.00 299 ILE A N 1
ATOM 2385 C CA . ILE A 1 299 ? 17.885 7.886 -1.168 1.00 74.00 299 ILE A CA 1
ATOM 2386 C C . ILE A 1 299 ? 16.784 6.827 -1.067 1.00 74.00 299 ILE A C 1
ATOM 2388 O O . ILE A 1 299 ? 16.280 6.595 0.027 1.00 74.00 299 ILE A O 1
ATOM 2392 N N . SER A 1 300 ? 16.432 6.182 -2.185 1.00 79.31 300 SER A N 1
ATOM 2393 C CA . SER A 1 300 ? 15.303 5.236 -2.296 1.00 79.31 300 SER A CA 1
ATOM 2394 C C . SER A 1 300 ? 13.931 5.850 -1.937 1.00 79.31 300 SER A C 1
ATOM 2396 O O . SER A 1 300 ? 13.295 5.417 -0.980 1.00 79.31 300 SER A O 1
ATOM 2398 N N . PRO A 1 301 ? 13.450 6.853 -2.700 1.00 83.06 301 PRO A N 1
ATOM 2399 C CA . PRO A 1 301 ? 12.293 7.690 -2.345 1.00 83.06 301 PRO A CA 1
ATOM 2400 C C . PRO A 1 301 ? 10.907 7.031 -2.510 1.00 83.06 301 PRO A C 1
ATOM 2402 O O . PRO A 1 301 ? 9.897 7.730 -2.419 1.00 83.06 301 PRO A O 1
ATOM 2405 N N . GLY A 1 302 ? 10.833 5.745 -2.854 1.00 88.12 302 GLY A N 1
ATOM 2406 C CA . GLY A 1 302 ? 9.574 5.088 -3.203 1.00 88.12 302 GLY A CA 1
ATOM 2407 C C . GLY A 1 302 ? 9.677 3.568 -3.253 1.00 88.12 302 GLY A C 1
ATOM 2408 O O . GLY A 1 302 ? 10.646 2.985 -2.765 1.00 88.12 302 GLY A O 1
ATOM 2409 N N . LEU A 1 303 ? 8.664 2.937 -3.849 1.00 91.81 303 LEU A N 1
ATOM 2410 C CA . LEU A 1 303 ? 8.526 1.485 -3.952 1.00 91.81 303 LEU A CA 1
ATOM 2411 C C . LEU A 1 303 ? 8.340 1.079 -5.416 1.00 91.81 303 LEU A C 1
ATOM 2413 O O . LEU A 1 303 ? 7.382 1.500 -6.062 1.00 91.81 303 LEU A O 1
ATOM 2417 N N . ASN A 1 304 ? 9.223 0.216 -5.909 1.00 93.38 304 ASN A N 1
ATOM 2418 C CA . ASN A 1 304 ? 9.118 -0.419 -7.219 1.00 93.38 304 ASN A CA 1
ATOM 2419 C C . ASN A 1 304 ? 9.623 -1.868 -7.152 1.00 93.38 304 ASN A C 1
ATOM 2421 O O . ASN A 1 304 ? 10.278 -2.261 -6.185 1.00 93.38 304 ASN A O 1
ATOM 2425 N N . PHE A 1 305 ? 9.291 -2.653 -8.172 1.00 94.31 305 PHE A N 1
ATOM 2426 C CA . PHE A 1 305 ? 9.843 -3.983 -8.406 1.00 94.31 305 PHE A CA 1
ATOM 2427 C C . PHE A 1 305 ? 9.850 -4.280 -9.912 1.00 94.31 305 PHE A C 1
ATOM 2429 O O . PHE A 1 305 ? 9.176 -3.589 -10.680 1.00 94.31 305 PHE A O 1
ATOM 2436 N N . ARG A 1 306 ? 10.619 -5.297 -10.307 1.00 91.00 306 ARG A N 1
ATOM 2437 C CA . ARG A 1 306 ? 10.698 -5.845 -11.666 1.00 91.00 306 ARG A CA 1
ATOM 2438 C C . ARG A 1 306 ? 10.260 -7.302 -11.648 1.00 91.00 306 ARG A C 1
ATOM 2440 O O . ARG A 1 306 ? 10.632 -7.992 -10.671 1.00 91.00 306 ARG A O 1
#

Organism: Trichonephila clavata (NCBI:txid2740835)